Protein AF-X1PS81-F1 (afdb_monomer)

Solvent-accessible surface area (backbone atoms only — not comparable to full-atom values): 11214 Å² total; per-residue (Å²): 140,78,95,73,76,70,83,65,88,60,90,47,70,66,52,70,66,42,52,61,55,54,50,50,51,52,49,31,68,62,31,89,48,73,67,49,37,59,45,59,79,77,48,64,92,88,64,67,51,68,69,34,47,70,77,57,67,79,78,78,67,62,73,91,71,68,71,80,78,73,68,91,70,54,72,67,50,51,52,50,47,50,55,52,48,53,51,44,49,53,52,50,54,51,50,65,74,39,49,93,80,41,41,71,66,22,49,54,54,52,53,49,51,44,53,53,50,53,50,45,48,52,39,47,66,61,68,43,90,60,28,65,58,47,50,52,48,51,57,58,54,48,54,61,45,66,64,44,27,38,81,42,54,63,41,80,85,46,73,64,59,55,52,50,50,50,54,52,47,49,52,50,48,50,53,47,55,71,54,47,84,59,66,66,69,76,80,109

Radius of gyration: 22.25 Å; Cα contacts (8 Å, |Δi|>4): 113; chains: 1; bounding box: 54×37×55 Å

Mean predicted aligned error: 11.0 Å

Structure (mmCIF, N/CA/C/O backbone):
data_AF-X1PS81-F1
#
_entry.id   AF-X1PS81-F1
#
loop_
_atom_site.group_PDB
_atom_site.id
_atom_site.type_symbol
_atom_site.label_atom_id
_atom_site.label_alt_id
_atom_site.label_comp_id
_atom_site.label_asym_id
_atom_site.label_entity_id
_atom_site.label_seq_id
_atom_site.pdbx_PDB_ins_code
_atom_site.Cartn_x
_atom_site.Cartn_y
_atom_site.Cartn_z
_atom_site.occupancy
_atom_site.B_iso_or_equiv
_atom_site.auth_seq_id
_atom_site.auth_comp_id
_atom_site.auth_asym_id
_atom_site.auth_atom_id
_atom_site.pdbx_PDB_model_num
ATOM 1 N N . ILE A 1 1 ? -2.867 16.963 24.283 1.00 45.88 1 ILE A N 1
ATOM 2 C CA . ILE A 1 1 ? -3.940 16.122 23.696 1.00 45.88 1 ILE A CA 1
ATOM 3 C C . ILE A 1 1 ? -4.854 17.069 22.925 1.00 45.88 1 ILE A C 1
ATOM 5 O O . ILE A 1 1 ? -5.373 17.981 23.550 1.00 45.88 1 ILE A O 1
ATOM 9 N N . PHE A 1 2 ? -4.981 16.931 21.601 1.00 35.81 2 PHE A N 1
ATOM 10 C CA . PHE A 1 2 ? -5.838 17.786 20.760 1.00 35.81 2 PHE A CA 1
ATOM 11 C C . PHE A 1 2 ? -6.604 16.929 19.737 1.00 35.81 2 PHE A C 1
ATOM 13 O O . PHE A 1 2 ? -6.045 15.977 19.195 1.00 35.81 2 PHE A O 1
ATOM 20 N N . GLY A 1 3 ? -7.863 17.280 19.455 1.00 62.12 3 GLY A N 1
ATOM 21 C CA . GLY A 1 3 ? -8.648 16.724 18.343 1.00 62.12 3 GLY A CA 1
ATOM 22 C C . GLY A 1 3 ? -9.426 15.437 18.655 1.00 62.12 3 GLY A C 1
ATOM 23 O O . GLY A 1 3 ? -10.610 15.502 18.973 1.00 62.12 3 GLY A O 1
ATOM 24 N N . VAL A 1 4 ? -8.792 14.266 18.522 1.00 49.69 4 VAL A N 1
ATOM 25 C CA . VAL A 1 4 ? -9.453 12.941 18.554 1.00 49.69 4 VAL A CA 1
ATOM 26 C C . VAL A 1 4 ? -9.238 12.264 19.911 1.00 49.69 4 VAL A C 1
ATOM 28 O O . VAL A 1 4 ? -8.104 12.076 20.342 1.00 49.69 4 VAL A O 1
ATOM 31 N N . THR A 1 5 ? -10.326 11.904 20.600 1.00 51.41 5 THR A N 1
ATOM 32 C CA . THR A 1 5 ? -10.293 11.328 21.961 1.00 51.41 5 THR A CA 1
ATOM 33 C C . THR A 1 5 ? -10.193 9.804 21.991 1.00 51.41 5 THR A C 1
ATOM 35 O O . THR A 1 5 ? -9.924 9.229 23.043 1.00 51.41 5 THR A O 1
ATOM 38 N N . THR A 1 6 ? -10.374 9.130 20.853 1.00 52.62 6 THR A N 1
ATOM 39 C CA . THR A 1 6 ? -10.151 7.688 20.727 1.00 52.62 6 THR A CA 1
ATOM 40 C C . THR A 1 6 ? -8.708 7.400 20.305 1.00 52.62 6 THR A C 1
ATOM 42 O O . THR A 1 6 ? -8.273 7.872 19.252 1.00 52.62 6 THR A O 1
ATOM 45 N N . PRO A 1 7 ? -7.942 6.620 21.090 1.00 53.66 7 PRO A N 1
ATOM 46 C CA . PRO A 1 7 ? -6.597 6.226 20.706 1.00 53.66 7 PRO A CA 1
ATOM 47 C C . PRO A 1 7 ? -6.668 5.351 19.454 1.00 53.66 7 PRO A C 1
ATOM 49 O O . PRO A 1 7 ? -7.288 4.286 19.462 1.00 53.66 7 PRO A O 1
ATOM 52 N N . LEU A 1 8 ? -6.025 5.791 18.370 1.00 54.78 8 LEU A N 1
ATOM 53 C CA . LEU A 1 8 ? -5.795 4.921 17.225 1.00 54.78 8 LEU A CA 1
ATOM 54 C C . LEU A 1 8 ? -4.790 3.846 17.638 1.00 54.78 8 LEU A C 1
ATOM 56 O O . LEU A 1 8 ? -3.588 4.089 17.710 1.00 54.78 8 LEU A O 1
ATOM 60 N N . ALA A 1 9 ? -5.287 2.638 17.879 1.00 62.28 9 ALA A N 1
ATOM 61 C CA . ALA A 1 9 ? -4.469 1.449 18.111 1.00 62.28 9 ALA A CA 1
ATOM 62 C C . ALA A 1 9 ? -3.926 0.855 16.792 1.00 62.28 9 ALA A C 1
ATOM 64 O O . ALA A 1 9 ? -3.836 -0.363 16.642 1.00 62.28 9 ALA A O 1
ATOM 65 N N . SER A 1 10 ? -3.673 1.700 15.788 1.00 63.28 10 SER A N 1
ATOM 66 C CA . SER A 1 10 ? -3.196 1.279 14.472 1.00 63.28 10 SER A CA 1
ATOM 67 C C . SER A 1 10 ? -2.515 2.433 13.740 1.00 63.28 10 SER A C 1
ATOM 69 O O . SER A 1 10 ? -3.061 3.537 13.707 1.00 63.28 10 SER A O 1
ATOM 71 N N . TRP A 1 11 ? -1.404 2.149 13.061 1.00 61.38 11 TRP A N 1
ATOM 72 C CA . TRP A 1 11 ? -0.741 3.089 12.140 1.00 61.38 11 TRP A CA 1
ATOM 73 C C . TRP A 1 11 ? -1.340 3.072 10.725 1.00 61.38 11 TRP A C 1
ATOM 75 O O . TRP A 1 11 ? -0.855 3.769 9.838 1.00 61.38 11 TRP A O 1
ATOM 85 N N . ASN A 1 12 ? -2.391 2.283 10.488 1.00 67.25 12 ASN A N 1
ATOM 86 C CA . ASN A 1 12 ? -2.999 2.156 9.173 1.00 67.25 12 ASN A CA 1
ATOM 87 C C . ASN A 1 12 ? -3.853 3.402 8.836 1.00 67.25 12 ASN A C 1
ATOM 89 O O . ASN A 1 12 ? -4.902 3.602 9.456 1.00 67.25 12 ASN A O 1
ATOM 93 N N . PRO A 1 13 ? -3.470 4.214 7.829 1.00 64.88 13 PRO A N 1
ATOM 94 C CA . PRO A 1 13 ? -4.198 5.431 7.468 1.00 64.88 13 PRO A CA 1
ATOM 95 C C . PRO A 1 13 ? -5.585 5.137 6.885 1.00 64.88 13 PRO A C 1
ATOM 97 O O . PRO A 1 13 ? -6.503 5.939 7.042 1.00 64.88 13 PRO A O 1
ATOM 100 N N . LEU A 1 14 ? -5.785 3.978 6.250 1.00 71.31 14 LEU A N 1
ATOM 101 C CA . LEU A 1 14 ? -7.108 3.566 5.780 1.00 71.31 14 LEU A CA 1
ATOM 102 C C . LEU A 1 14 ? -8.004 3.223 6.966 1.00 71.31 14 LEU A C 1
ATOM 104 O O . LEU A 1 14 ? -9.143 3.673 7.022 1.00 71.31 14 LEU A O 1
ATOM 108 N N . TRP A 1 15 ? -7.482 2.479 7.945 1.00 71.06 15 TRP A N 1
ATOM 109 C CA . TRP A 1 15 ? -8.242 2.144 9.149 1.00 71.06 15 TRP A CA 1
ATOM 110 C C . TRP A 1 15 ? -8.563 3.380 9.992 1.00 71.06 15 TRP A C 1
ATOM 112 O O . TRP A 1 15 ? -9.685 3.510 10.466 1.00 71.06 15 TRP A O 1
ATOM 122 N N . ALA A 1 16 ? -7.630 4.330 10.095 1.00 72.12 16 ALA A N 1
ATOM 123 C CA . ALA A 1 16 ? -7.846 5.620 10.749 1.00 72.12 16 ALA A CA 1
ATOM 124 C C . ALA A 1 16 ? -9.095 6.351 10.231 1.00 72.12 16 ALA A C 1
ATOM 126 O O . ALA A 1 16 ? -9.851 6.927 11.012 1.00 72.12 16 ALA A O 1
ATOM 127 N N . ASN A 1 17 ? -9.326 6.290 8.917 1.00 78.25 17 ASN A N 1
ATOM 128 C CA . ASN A 1 17 ? -10.485 6.898 8.272 1.00 78.25 17 ASN A CA 1
ATOM 129 C C . ASN A 1 17 ? -11.723 5.983 8.309 1.00 78.25 17 ASN A C 1
ATOM 131 O O . ASN A 1 17 ? -12.836 6.459 8.515 1.00 78.25 17 ASN A O 1
ATOM 135 N N . LEU A 1 18 ? -11.547 4.667 8.147 1.00 82.31 18 LEU A N 1
ATOM 136 C CA . LEU A 1 18 ? -12.637 3.688 8.065 1.00 82.31 18 LEU A CA 1
ATOM 137 C C . LEU A 1 18 ? -13.228 3.283 9.419 1.00 82.31 18 LEU A C 1
ATOM 139 O O . LEU A 1 18 ? -14.378 2.852 9.456 1.00 82.31 18 LEU A O 1
ATOM 143 N N . GLN A 1 19 ? -12.491 3.421 10.523 1.00 78.44 19 GLN A N 1
ATOM 144 C CA . GLN A 1 19 ? -12.922 2.957 11.849 1.00 78.44 19 GLN A CA 1
ATOM 145 C C . GLN A 1 19 ? -14.284 3.535 12.260 1.00 78.44 19 GLN A C 1
ATOM 147 O O . GLN A 1 19 ? -15.124 2.818 12.804 1.00 78.44 19 GLN A O 1
ATOM 152 N N . PHE A 1 20 ? -14.537 4.806 11.935 1.00 77.50 20 PHE A N 1
ATOM 153 C CA . PHE A 1 20 ? -15.790 5.487 12.254 1.00 77.50 20 PHE A CA 1
ATOM 154 C C . PHE A 1 20 ? -16.954 4.925 11.433 1.00 77.50 20 PHE A C 1
ATOM 156 O O . PHE A 1 20 ? -18.028 4.675 11.974 1.00 77.50 20 PHE A O 1
ATOM 163 N N . TYR A 1 21 ? -16.727 4.644 10.148 1.00 82.44 21 TYR A N 1
ATOM 164 C CA . TYR A 1 21 ? -17.724 4.022 9.276 1.00 82.44 21 TYR A CA 1
ATOM 165 C C . TYR A 1 21 ? -18.002 2.570 9.666 1.00 82.44 21 TYR A C 1
ATOM 167 O O . TYR A 1 21 ? -19.154 2.145 9.663 1.00 82.44 21 TYR A O 1
ATOM 175 N N . ALA A 1 22 ? -16.972 1.810 10.048 1.00 82.88 22 ALA A N 1
ATOM 176 C CA . ALA A 1 22 ? -17.126 0.440 10.528 1.00 82.88 22 ALA A CA 1
ATOM 177 C C . ALA A 1 22 ? -17.961 0.388 11.817 1.00 82.88 22 ALA A C 1
ATOM 179 O O . ALA A 1 22 ? -18.827 -0.476 11.970 1.00 82.88 22 ALA A O 1
ATOM 180 N N . GLN A 1 23 ? -17.740 1.344 12.721 1.00 81.81 23 GLN A N 1
ATOM 181 C CA . GLN A 1 23 ? -18.540 1.512 13.928 1.00 81.81 23 GLN A CA 1
ATOM 182 C C . GLN A 1 23 ? -19.990 1.894 13.605 1.00 81.81 23 GLN A C 1
ATOM 184 O O . GLN A 1 23 ? -20.911 1.264 14.122 1.00 81.81 23 GLN A O 1
ATOM 189 N N . LEU A 1 24 ? -20.197 2.855 12.698 1.00 85.25 24 LEU A N 1
ATOM 190 C CA . LEU A 1 24 ? -21.527 3.271 12.249 1.00 85.25 24 LEU A CA 1
ATOM 191 C C . LEU A 1 24 ? -22.294 2.109 11.606 1.00 85.25 24 LEU A C 1
ATOM 193 O O . LEU A 1 24 ? -23.464 1.889 11.901 1.00 85.25 24 LEU A O 1
ATOM 197 N N . TRP A 1 25 ? -21.614 1.309 10.783 1.00 85.44 25 TRP A N 1
ATOM 198 C CA . TRP A 1 25 ? -22.167 0.103 10.175 1.00 85.44 25 TRP A CA 1
ATOM 199 C C . TRP A 1 25 ? -22.550 -0.952 11.220 1.00 85.44 25 TRP A C 1
ATOM 201 O O . TRP A 1 25 ? -23.623 -1.554 11.138 1.00 85.44 25 TRP A O 1
ATOM 211 N N . ALA A 1 26 ? -21.698 -1.177 12.225 1.00 84.44 26 ALA A N 1
ATOM 212 C CA . ALA A 1 26 ? -21.995 -2.104 13.314 1.00 84.44 26 ALA A CA 1
ATOM 213 C C . ALA A 1 26 ? -23.220 -1.653 14.124 1.00 84.44 26 ALA A C 1
ATOM 215 O O . ALA A 1 26 ? -24.084 -2.478 14.430 1.00 84.44 26 ALA A O 1
ATOM 216 N N . ASP A 1 27 ? -23.328 -0.358 14.417 1.00 84.62 27 ASP A N 1
ATOM 217 C CA . ASP A 1 27 ? -24.477 0.221 15.113 1.00 84.62 27 ASP A CA 1
ATOM 218 C C . ASP A 1 27 ? -25.751 0.155 14.254 1.00 84.62 27 ASP A C 1
ATOM 220 O O . ASP A 1 27 ? -26.802 -0.258 14.745 1.00 84.62 27 ASP A O 1
ATOM 224 N N . ALA A 1 28 ? -25.656 0.431 12.949 1.00 85.62 28 ALA A N 1
ATOM 225 C CA . ALA A 1 28 ? -26.761 0.277 12.003 1.00 85.62 28 ALA A CA 1
ATOM 226 C C . ALA A 1 28 ? -27.262 -1.175 11.935 1.00 85.62 28 ALA A C 1
ATOM 228 O O . ALA A 1 28 ? -28.463 -1.432 11.874 1.00 85.62 28 ALA A O 1
ATOM 229 N N . ARG A 1 29 ? -26.356 -2.161 11.965 1.00 85.56 29 ARG A N 1
ATOM 230 C CA . ARG A 1 29 ? -26.733 -3.582 11.941 1.00 85.56 29 ARG A CA 1
ATOM 231 C C . ARG A 1 29 ? -27.431 -4.013 13.233 1.00 85.56 29 ARG A C 1
ATOM 233 O O . ARG A 1 29 ? -28.350 -4.828 13.163 1.00 85.56 29 ARG A O 1
ATOM 240 N N . ARG A 1 30 ? -26.983 -3.489 14.380 1.00 84.25 30 ARG A N 1
ATOM 241 C CA . ARG A 1 30 ? -27.475 -3.832 15.726 1.00 84.25 30 ARG A CA 1
ATOM 242 C C . ARG A 1 30 ? -28.783 -3.140 16.101 1.00 84.25 30 ARG A C 1
ATOM 244 O O . ARG A 1 30 ? -29.444 -3.621 17.013 1.00 84.25 30 ARG A O 1
ATOM 251 N N . ALA A 1 31 ? -29.147 -2.056 15.420 1.00 86.62 31 ALA A N 1
ATOM 252 C CA . ALA A 1 31 ? -30.410 -1.372 15.662 1.00 86.62 31 ALA A CA 1
ATOM 253 C C . ALA A 1 31 ? -31.604 -2.276 15.317 1.00 86.62 31 ALA A C 1
ATOM 255 O O . ALA A 1 31 ? -31.669 -2.859 14.231 1.00 86.62 31 ALA A O 1
ATOM 256 N N . GLU A 1 32 ? -32.574 -2.376 16.218 1.00 85.00 32 GLU A N 1
ATOM 257 C CA . GLU A 1 32 ? -33.789 -3.171 16.021 1.00 85.00 32 GLU A CA 1
ATOM 258 C C . GLU A 1 32 ? -34.723 -2.518 14.997 1.00 85.00 32 GLU A C 1
ATOM 260 O O . GLU A 1 32 ? -35.371 -3.191 14.193 1.00 85.00 32 GLU A O 1
ATOM 265 N N . ARG A 1 33 ? -34.771 -1.182 14.978 1.00 87.56 33 ARG A N 1
ATOM 266 C CA . ARG A 1 33 ? -35.672 -0.416 14.112 1.00 87.56 33 ARG A CA 1
ATOM 267 C C . ARG A 1 33 ? -35.015 -0.105 12.778 1.00 87.56 33 ARG A C 1
ATOM 269 O O . ARG A 1 33 ? -33.995 0.573 12.716 1.00 87.56 33 ARG A O 1
ATOM 276 N N . TRP A 1 34 ? -35.673 -0.487 11.685 1.00 85.12 34 TRP A N 1
ATOM 277 C CA . TRP A 1 34 ? -35.200 -0.204 10.322 1.00 85.12 34 TRP A CA 1
ATOM 278 C C . TRP A 1 34 ? -35.039 1.300 10.037 1.00 85.12 34 TRP A C 1
ATOM 280 O O . TRP A 1 34 ? -34.116 1.709 9.338 1.00 85.12 34 TRP A O 1
ATOM 290 N N . ARG A 1 35 ? -35.886 2.136 10.658 1.00 86.06 35 ARG A N 1
ATOM 291 C CA . ARG A 1 35 ? -35.763 3.602 10.608 1.00 86.06 35 ARG A CA 1
ATOM 292 C C . ARG A 1 35 ? -34.439 4.084 11.199 1.00 86.06 35 ARG A C 1
ATOM 294 O O . ARG A 1 35 ? -33.810 4.957 10.615 1.00 86.06 35 ARG A O 1
ATOM 301 N N . ASP A 1 36 ? -33.992 3.487 12.301 1.00 84.50 36 ASP A N 1
ATOM 302 C CA . ASP A 1 36 ? -32.746 3.872 12.966 1.00 84.50 36 ASP A CA 1
ATOM 303 C C . ASP A 1 36 ? -31.511 3.392 12.187 1.00 84.50 36 ASP A C 1
ATOM 305 O O . ASP A 1 36 ? -30.486 4.071 12.19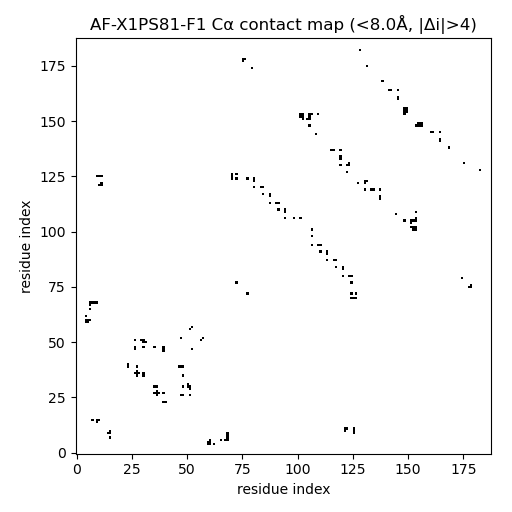7 1.00 84.50 36 ASP A O 1
ATOM 309 N N . LYS A 1 37 ? -31.639 2.312 11.397 1.00 86.25 37 LYS A N 1
ATOM 310 C CA . LYS A 1 37 ? -30.591 1.843 10.467 1.00 86.25 37 LYS A CA 1
ATOM 311 C C . LYS A 1 37 ? -30.270 2.836 9.357 1.00 86.25 37 LYS A C 1
ATOM 313 O O . LYS A 1 37 ? -29.119 2.928 8.945 1.00 86.25 37 LYS A O 1
ATOM 318 N N . LEU A 1 38 ? -31.280 3.545 8.851 1.00 86.56 38 LEU A N 1
ATOM 319 C CA . LEU A 1 38 ? -31.107 4.571 7.819 1.00 86.56 38 LEU A CA 1
ATOM 320 C C . LEU A 1 38 ? -30.785 5.932 8.434 1.00 86.56 38 LEU A C 1
ATOM 322 O O . LEU A 1 38 ? -29.922 6.653 7.946 1.00 86.56 38 LEU A O 1
ATOM 326 N N . ARG A 1 39 ? -31.445 6.268 9.543 1.00 86.75 39 ARG A N 1
ATOM 327 C CA . ARG A 1 39 ? -31.301 7.556 10.223 1.00 86.75 39 ARG A CA 1
ATOM 328 C C . ARG A 1 39 ? -29.886 7.789 10.759 1.00 86.75 39 ARG A C 1
ATOM 330 O O . ARG A 1 39 ? -29.4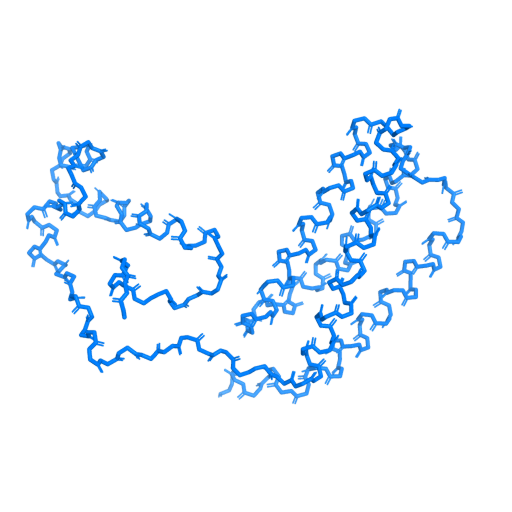38 8.932 10.764 1.00 86.75 39 ARG A O 1
ATOM 337 N N . ILE A 1 40 ? -29.170 6.733 11.148 1.00 86.88 40 ILE A N 1
ATOM 338 C CA . ILE A 1 40 ? -27.793 6.827 11.657 1.00 86.88 40 ILE A CA 1
ATOM 339 C C . ILE A 1 40 ? -26.812 7.490 10.675 1.00 86.88 40 ILE A C 1
ATOM 341 O O . ILE A 1 40 ? -25.861 8.124 11.115 1.00 86.88 40 ILE A O 1
ATOM 345 N N . TRP A 1 41 ? -27.068 7.415 9.364 1.00 86.00 41 TRP A N 1
ATOM 346 C CA . TRP A 1 41 ? -26.205 7.992 8.324 1.00 86.00 41 TRP A CA 1
ATOM 347 C C . TRP A 1 41 ? -26.385 9.501 8.131 1.00 86.00 41 TRP A C 1
ATOM 349 O O . TRP A 1 41 ? -25.525 10.145 7.540 1.00 86.00 41 TRP A O 1
ATOM 359 N N . PHE A 1 42 ? -27.488 10.066 8.628 1.00 87.44 42 PHE A N 1
ATOM 360 C CA . PHE A 1 42 ? -27.841 11.484 8.460 1.00 87.44 42 PHE A CA 1
ATOM 361 C C . PHE A 1 42 ? -27.836 12.264 9.778 1.00 87.44 42 PHE A C 1
ATOM 363 O O . PHE A 1 42 ? -28.089 13.467 9.799 1.00 87.44 42 PHE A O 1
ATOM 370 N N . MET A 1 43 ? -27.605 11.577 10.893 1.00 85.31 43 MET A N 1
ATOM 371 C CA . MET A 1 43 ? -27.582 12.178 12.220 1.00 85.31 43 MET A CA 1
ATOM 372 C C . MET A 1 43 ? -26.203 12.779 12.533 1.00 85.31 43 MET A C 1
ATOM 374 O O . MET A 1 43 ? -25.200 12.359 11.953 1.00 85.31 43 MET A O 1
ATOM 378 N N . PRO A 1 44 ? -26.130 13.757 13.456 1.00 81.06 44 PRO A N 1
ATOM 379 C CA . PRO A 1 44 ? -24.864 14.359 13.856 1.00 81.06 44 PRO A CA 1
ATOM 380 C C . PRO A 1 44 ? -23.905 13.324 14.458 1.00 81.06 44 PRO A C 1
ATOM 382 O O . PRO A 1 44 ? -24.314 12.300 15.016 1.00 81.06 44 PRO A O 1
ATOM 385 N N . THR A 1 45 ? -22.609 13.618 14.370 1.00 71.31 45 THR A N 1
ATOM 386 C CA . THR A 1 45 ? -21.541 12.757 14.883 1.00 71.31 45 THR A CA 1
ATOM 387 C C . THR A 1 45 ? -21.748 12.446 16.370 1.00 71.31 45 THR A C 1
ATOM 389 O O . THR A 1 45 ? -21.966 13.331 17.194 1.00 71.31 45 THR A O 1
ATOM 392 N N . GLY A 1 46 ? -21.710 11.158 16.720 1.00 72.69 46 GLY A N 1
ATOM 393 C CA . GLY A 1 46 ? -21.960 10.676 18.084 1.00 72.69 46 GLY A CA 1
ATOM 394 C C . GLY A 1 46 ? -23.410 10.279 18.382 1.00 72.69 46 GLY A C 1
ATOM 395 O O . GLY A 1 46 ? -23.658 9.690 19.435 1.00 72.69 46 GLY A O 1
ATOM 396 N N . TRP A 1 47 ? -24.359 10.526 17.471 1.00 80.00 47 TRP A N 1
ATOM 397 C CA . TRP A 1 47 ? -25.702 9.957 17.585 1.00 80.00 47 TRP A CA 1
ATOM 398 C C . TRP A 1 47 ? -25.659 8.434 17.420 1.00 80.00 47 TRP A C 1
ATOM 400 O O . TRP A 1 47 ? -25.048 7.915 16.486 1.00 80.00 47 TRP A O 1
ATOM 410 N N . ARG A 1 48 ? -26.331 7.712 18.318 1.00 81.44 48 ARG A N 1
ATOM 411 C CA . ARG A 1 48 ? -26.493 6.255 18.251 1.00 81.44 48 ARG A CA 1
ATOM 412 C C . ARG A 1 48 ? -27.948 5.884 18.548 1.00 81.44 48 ARG A C 1
ATOM 414 O O . ARG A 1 48 ? -28.574 6.560 19.368 1.00 81.44 48 ARG A O 1
ATOM 421 N N . PRO A 1 49 ? -28.482 4.817 17.930 1.00 84.31 49 PRO A N 1
ATOM 422 C CA . PRO A 1 49 ? -29.796 4.277 18.270 1.00 84.31 49 PRO A CA 1
ATOM 423 C C . PRO A 1 49 ? -29.887 3.960 19.770 1.00 84.31 49 PRO A C 1
ATOM 425 O O . PRO A 1 49 ? -28.937 3.433 20.351 1.00 84.31 49 PRO A O 1
ATOM 428 N N . ALA A 1 50 ? -31.000 4.315 20.417 1.00 81.38 50 ALA A N 1
ATOM 429 C CA . ALA A 1 50 ? -31.135 4.233 21.876 1.00 81.38 50 ALA A CA 1
ATOM 430 C C . ALA A 1 50 ? -31.033 2.790 22.405 1.00 81.38 50 ALA A C 1
ATOM 432 O O . ALA A 1 50 ? -30.436 2.543 23.449 1.00 81.38 50 ALA A O 1
ATOM 433 N N . ASP A 1 51 ? -31.564 1.836 21.647 1.00 83.06 51 ASP A N 1
ATOM 434 C CA . ASP A 1 51 ? -31.458 0.395 21.872 1.00 83.06 51 ASP A CA 1
ATOM 435 C C . ASP A 1 51 ? -30.004 -0.096 21.805 1.00 83.06 51 ASP A C 1
ATOM 437 O O . ASP A 1 51 ? -29.552 -0.839 22.678 1.00 83.06 51 ASP A O 1
ATOM 441 N N . VAL A 1 52 ? -29.239 0.372 20.815 1.00 81.06 52 VAL A N 1
ATOM 442 C CA . VAL A 1 52 ? -27.818 0.028 20.659 1.00 81.06 52 VAL A CA 1
ATOM 443 C C . VAL A 1 52 ? -26.967 0.702 21.730 1.00 81.06 52 VAL A C 1
ATOM 445 O O . VAL A 1 52 ? -26.060 0.075 22.269 1.00 81.06 52 VAL A O 1
ATOM 448 N N . ALA A 1 53 ? -27.261 1.953 22.078 1.00 80.19 53 ALA A N 1
ATOM 449 C CA . ALA A 1 53 ? -26.572 2.666 23.147 1.00 80.19 53 ALA A CA 1
ATOM 450 C C . ALA A 1 53 ? -26.795 2.001 24.516 1.00 80.19 53 ALA A C 1
ATOM 452 O O . ALA A 1 53 ? -25.853 1.917 25.301 1.00 80.19 53 ALA A O 1
ATOM 453 N N . ALA A 1 54 ? -28.004 1.486 24.773 1.00 77.81 54 ALA A N 1
ATOM 454 C CA . ALA A 1 54 ? -28.344 0.782 26.007 1.00 77.81 54 ALA A CA 1
ATOM 455 C C . ALA A 1 54 ? -27.723 -0.623 26.086 1.00 77.81 54 ALA A C 1
ATOM 457 O O . ALA A 1 54 ? -27.220 -1.011 27.137 1.00 77.81 54 ALA A O 1
ATOM 458 N N . ARG A 1 55 ? -27.736 -1.390 24.985 1.00 78.12 55 ARG A N 1
ATOM 459 C CA . ARG A 1 55 ? -27.212 -2.771 24.959 1.00 78.12 55 ARG A CA 1
ATOM 460 C C . ARG A 1 55 ? -25.705 -2.862 24.715 1.00 78.12 55 ARG A C 1
ATOM 462 O O . ARG A 1 55 ? -25.078 -3.827 25.136 1.00 78.12 55 ARG A O 1
ATOM 469 N N . TYR A 1 56 ? -25.125 -1.874 24.036 1.00 75.69 56 TYR A N 1
ATOM 470 C CA . TYR A 1 56 ? -23.705 -1.806 23.682 1.00 75.69 56 TYR A CA 1
ATOM 471 C C . TYR A 1 56 ? -23.133 -0.416 24.008 1.00 75.69 56 TYR A C 1
ATOM 473 O O . TYR A 1 56 ? -22.829 0.366 23.088 1.00 75.69 56 TYR A O 1
ATOM 481 N N . PRO A 1 57 ? -22.985 -0.076 25.303 1.00 73.62 57 PRO A N 1
ATOM 482 C CA . PRO A 1 57 ? -22.402 1.194 25.711 1.00 73.62 57 PRO A CA 1
ATOM 483 C C . PRO A 1 57 ? -20.947 1.285 25.235 1.00 73.62 57 PRO A C 1
ATOM 485 O O . PRO A 1 57 ? -20.152 0.362 25.405 1.00 73.62 57 PRO A O 1
ATOM 488 N N . LEU A 1 58 ? -20.597 2.409 24.608 1.00 66.88 58 LEU A N 1
ATOM 489 C CA . LEU A 1 58 ? -19.210 2.718 24.271 1.00 66.88 58 LEU A CA 1
ATOM 490 C C . LEU A 1 58 ? -18.594 3.440 25.462 1.00 66.88 58 LEU A C 1
ATOM 492 O O . LEU A 1 58 ? -18.921 4.600 25.718 1.00 66.88 58 LEU A O 1
ATOM 496 N N . ASN A 1 59 ? -17.696 2.769 26.174 1.00 61.28 59 ASN A N 1
ATOM 497 C CA . ASN A 1 59 ? -16.876 3.436 27.175 1.00 61.28 59 ASN A CA 1
ATOM 498 C C . ASN A 1 59 ? -15.933 4.403 26.462 1.00 61.28 59 ASN A C 1
ATOM 500 O O . ASN A 1 59 ? -15.120 3.993 25.632 1.00 61.28 59 ASN A O 1
ATOM 504 N N . LYS A 1 60 ? -16.052 5.697 26.773 1.00 59.47 60 LYS A N 1
ATOM 505 C CA . LYS A 1 60 ? -15.052 6.681 26.361 1.00 59.47 60 LYS A CA 1
ATOM 506 C C . LYS A 1 60 ? -13.754 6.319 27.089 1.00 59.47 60 LYS A C 1
ATOM 508 O O . LYS A 1 60 ? -13.779 6.268 28.318 1.00 59.47 60 LYS A O 1
ATOM 513 N N . PRO A 1 61 ? -12.665 6.009 26.372 1.00 58.12 61 PRO A N 1
ATOM 514 C CA . PRO A 1 61 ? -11.408 5.673 27.018 1.00 58.12 61 PRO A CA 1
ATOM 515 C C . PRO A 1 61 ? -10.933 6.863 27.852 1.00 58.12 61 PRO A C 1
ATOM 517 O O . PRO A 1 61 ? -11.008 8.012 27.409 1.00 58.12 61 PRO A O 1
ATOM 520 N N . ASP A 1 62 ? -10.488 6.580 29.073 1.00 58.91 62 ASP A N 1
ATOM 521 C CA . ASP A 1 62 ? -9.946 7.588 29.972 1.00 58.91 62 ASP A CA 1
ATOM 522 C C . ASP A 1 62 ? -8.663 8.171 29.364 1.00 58.91 62 ASP A C 1
ATOM 524 O O . ASP A 1 62 ? -7.674 7.468 29.136 1.00 58.91 62 ASP A O 1
ATOM 528 N N . LEU A 1 63 ? -8.692 9.472 29.072 1.00 56.91 63 LEU A N 1
ATOM 529 C CA . LEU A 1 63 ? -7.581 10.195 28.455 1.00 56.91 63 LEU A CA 1
ATOM 530 C C . LEU A 1 63 ? -6.350 10.253 29.374 1.00 56.91 63 LEU A C 1
ATOM 532 O O . LEU A 1 63 ? -5.245 10.473 28.877 1.00 56.91 63 LEU A O 1
ATOM 536 N N . SER A 1 64 ? -6.516 10.025 30.684 1.00 56.00 64 SER A N 1
ATOM 537 C CA . SER A 1 64 ? -5.409 9.936 31.646 1.00 56.00 64 SER A CA 1
ATOM 538 C C . SER A 1 64 ? -4.564 8.663 31.480 1.00 56.00 64 SER A C 1
ATOM 540 O O . SER A 1 64 ? -3.398 8.642 31.867 1.00 56.00 64 SER A O 1
ATOM 542 N N . GLN A 1 65 ? -5.112 7.626 30.835 1.00 57.72 65 GLN A N 1
ATOM 543 C CA . GLN A 1 65 ? -4.438 6.353 30.552 1.00 57.72 65 GLN A CA 1
ATOM 544 C C . GLN A 1 65 ? -3.960 6.240 29.097 1.00 57.72 65 GLN A C 1
ATOM 546 O O . GLN A 1 65 ? -3.655 5.145 28.617 1.00 57.72 65 GLN A O 1
ATOM 551 N N . PHE A 1 66 ? -3.888 7.360 28.370 1.00 54.59 66 PHE A N 1
ATOM 552 C CA . PHE A 1 66 ? -3.452 7.374 26.979 1.00 54.59 66 PHE A CA 1
ATOM 553 C C . PHE A 1 66 ? -2.002 6.883 26.851 1.00 54.59 66 PHE A C 1
ATOM 555 O O . PHE A 1 66 ? -1.045 7.615 27.104 1.00 54.59 66 PHE A O 1
ATOM 562 N N . ARG A 1 67 ? -1.828 5.632 26.416 1.00 56.53 6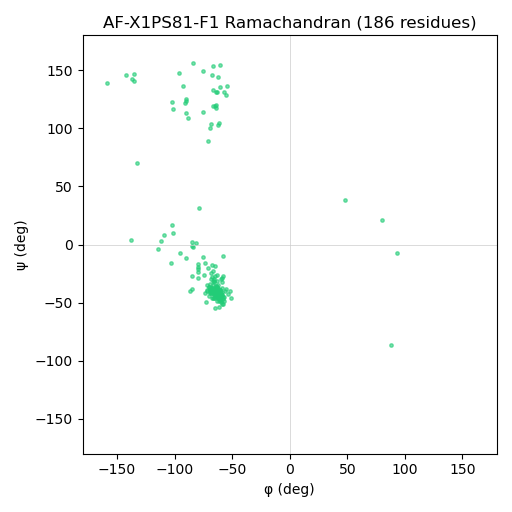7 ARG A N 1
ATOM 563 C CA . ARG A 1 67 ? -0.541 5.118 25.945 1.00 56.53 67 ARG A CA 1
ATOM 564 C C . ARG A 1 67 ? -0.434 5.359 24.448 1.00 56.53 67 ARG A C 1
ATOM 566 O O . ARG A 1 67 ? -1.278 4.905 23.678 1.00 56.53 67 ARG A O 1
ATOM 573 N N . LYS A 1 68 ? 0.626 6.054 24.035 1.00 55.38 68 LYS A N 1
ATOM 574 C CA . LYS A 1 68 ? 0.990 6.188 22.623 1.00 55.38 68 LYS A CA 1
ATOM 575 C C . LYS A 1 68 ? 1.181 4.787 22.038 1.00 55.38 68 LYS A C 1
ATOM 577 O O . LYS A 1 68 ? 1.857 3.954 22.640 1.00 55.38 68 LYS A O 1
ATOM 582 N N . PHE A 1 69 ? 0.560 4.527 20.891 1.00 61.12 69 PHE A N 1
ATOM 583 C CA . PHE A 1 69 ? 0.704 3.257 20.188 1.00 61.12 69 PHE A CA 1
ATOM 584 C C . PHE A 1 69 ? 2.118 3.166 19.597 1.00 61.12 69 PHE A C 1
ATOM 586 O O . PHE A 1 69 ? 2.384 3.619 18.484 1.00 61.12 69 PHE A O 1
ATOM 593 N N . GLU A 1 70 ? 3.049 2.634 20.385 1.00 57.38 70 GLU A N 1
ATOM 594 C CA . GLU A 1 70 ? 4.423 2.370 19.970 1.00 57.38 70 GLU A CA 1
ATOM 595 C C . GLU A 1 70 ? 4.569 0.881 19.670 1.00 57.38 70 GLU A C 1
ATOM 597 O O . GLU A 1 70 ? 4.385 0.031 20.540 1.00 57.38 70 GLU A O 1
ATOM 602 N N . VAL A 1 71 ? 4.872 0.566 18.411 1.00 62.91 71 VAL A N 1
ATOM 603 C CA . VAL A 1 71 ? 5.219 -0.792 17.999 1.00 62.91 71 VAL A CA 1
ATOM 604 C C . VAL A 1 71 ? 6.737 -0.917 18.139 1.00 62.91 71 VAL A C 1
ATOM 606 O O . VAL A 1 71 ? 7.455 -0.223 17.415 1.00 62.91 71 VAL A O 1
ATOM 609 N N . PRO A 1 72 ? 7.257 -1.749 19.059 1.00 66.62 72 PRO A N 1
ATOM 610 C CA . PRO A 1 72 ? 8.693 -1.960 19.175 1.00 6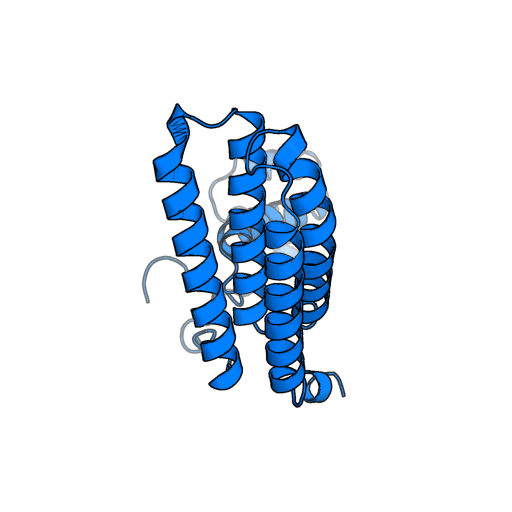6.62 72 PRO A CA 1
ATOM 611 C C . PRO A 1 72 ? 9.178 -2.738 17.947 1.00 66.62 72 PRO A C 1
ATOM 613 O O . PRO A 1 72 ? 9.000 -3.952 17.851 1.00 66.62 72 PRO A O 1
ATOM 616 N N . LEU A 1 73 ? 9.760 -2.022 16.985 1.00 69.50 73 LEU A N 1
ATOM 617 C CA . LEU A 1 73 ? 10.423 -2.607 15.822 1.00 69.50 73 LEU A CA 1
ATOM 618 C C . LEU A 1 73 ? 11.909 -2.793 16.119 1.00 69.50 73 LEU A C 1
ATOM 620 O O . LEU A 1 73 ? 12.561 -1.889 16.639 1.00 69.50 73 LEU A O 1
ATOM 624 N N . ASP A 1 74 ? 12.453 -3.949 15.747 1.00 77.81 74 ASP A N 1
ATOM 625 C CA . ASP A 1 74 ? 13.893 -4.192 15.815 1.00 77.81 74 ASP A CA 1
ATOM 626 C C . ASP A 1 74 ? 14.630 -3.303 14.796 1.00 77.81 74 ASP A C 1
ATOM 628 O O . ASP A 1 74 ? 14.139 -3.067 13.687 1.00 77.81 74 ASP A O 1
ATOM 632 N N . GLY A 1 75 ? 15.836 -2.842 15.130 1.00 78.44 75 GLY A N 1
ATOM 633 C CA . GLY A 1 75 ? 16.617 -1.940 14.275 1.00 78.44 75 GLY A CA 1
ATOM 634 C C . GLY A 1 75 ? 16.922 -2.539 12.897 1.00 78.44 75 GLY A C 1
ATOM 635 O O . GLY A 1 75 ? 16.988 -1.825 11.899 1.00 78.44 75 GLY A O 1
ATOM 636 N N . ARG A 1 76 ? 17.033 -3.872 12.803 1.00 79.31 76 ARG A N 1
ATOM 637 C CA . ARG A 1 76 ? 17.202 -4.590 11.525 1.00 79.31 76 ARG A CA 1
ATOM 638 C C . ARG A 1 76 ? 15.966 -4.493 10.631 1.00 79.31 76 ARG A C 1
ATOM 640 O O . ARG A 1 76 ? 16.098 -4.281 9.429 1.00 79.31 76 ARG A O 1
ATOM 647 N N . GLN A 1 77 ? 14.777 -4.614 11.221 1.00 78.56 77 GLN A N 1
ATOM 648 C CA . GLN A 1 77 ? 13.506 -4.480 10.510 1.00 78.56 77 GLN A CA 1
ATOM 649 C C . GLN A 1 77 ? 13.281 -3.030 10.074 1.00 78.56 77 GLN A C 1
ATOM 651 O O . GLN A 1 77 ? 12.841 -2.796 8.952 1.00 78.56 77 GLN A O 1
ATOM 656 N N . GLN A 1 78 ? 13.661 -2.058 10.910 1.00 82.31 78 GLN A N 1
ATOM 657 C CA . GLN A 1 78 ? 13.648 -0.639 10.541 1.00 82.31 78 GLN A CA 1
ATOM 658 C C . GLN A 1 78 ? 14.554 -0.358 9.336 1.00 82.31 78 GLN A C 1
ATOM 660 O O . GLN A 1 78 ? 14.105 0.257 8.373 1.00 82.31 78 GLN A O 1
ATOM 665 N N . TRP A 1 79 ? 15.794 -0.860 9.347 1.00 84.19 79 TRP A N 1
ATOM 666 C CA . TRP A 1 79 ? 16.726 -0.716 8.223 1.00 84.19 79 TRP A CA 1
ATOM 667 C C . TRP A 1 79 ? 16.215 -1.363 6.939 1.00 84.19 79 TRP A C 1
ATOM 669 O O . TRP A 1 79 ? 16.290 -0.759 5.870 1.00 84.19 79 TRP A O 1
ATOM 679 N N . TYR A 1 80 ? 15.670 -2.574 7.043 1.00 86.62 80 TYR A N 1
ATOM 680 C CA . TYR A 1 80 ? 15.074 -3.264 5.908 1.00 86.62 80 TYR A CA 1
ATOM 681 C C . TYR A 1 80 ? 13.918 -2.456 5.303 1.00 86.62 80 TYR A C 1
ATOM 683 O O . TYR A 1 80 ? 13.914 -2.202 4.098 1.00 86.62 80 TYR A O 1
ATOM 691 N N . VAL A 1 81 ? 12.974 -1.991 6.130 1.00 86.38 81 VAL A N 1
ATOM 692 C CA . VAL A 1 81 ? 11.850 -1.172 5.658 1.00 86.38 81 VAL A CA 1
ATOM 693 C C . VAL A 1 81 ? 12.341 0.145 5.058 1.00 86.38 81 VAL A C 1
ATOM 695 O O . VAL A 1 81 ? 11.850 0.533 4.002 1.00 86.38 81 VAL A O 1
ATOM 698 N N . ALA A 1 82 ? 13.325 0.806 5.671 1.00 87.62 82 ALA A N 1
ATOM 699 C CA . ALA A 1 82 ? 13.891 2.052 5.160 1.00 87.62 82 ALA A CA 1
ATOM 700 C C . ALA A 1 82 ? 14.517 1.872 3.767 1.00 87.62 82 ALA A C 1
ATOM 702 O O . ALA A 1 82 ? 14.237 2.650 2.858 1.00 87.62 82 ALA A O 1
ATOM 703 N N . LEU A 1 83 ? 15.301 0.810 3.560 1.00 89.19 83 LEU A N 1
ATOM 704 C CA . LEU A 1 83 ? 15.911 0.510 2.261 1.00 89.19 83 LEU A CA 1
ATOM 705 C C . LEU A 1 83 ? 14.852 0.217 1.188 1.00 89.19 83 LEU A C 1
ATOM 707 O O . LEU A 1 83 ? 14.928 0.720 0.063 1.00 89.19 83 LEU A O 1
ATOM 711 N N . GLN A 1 84 ? 13.834 -0.567 1.542 1.00 88.62 84 GLN A N 1
ATOM 712 C CA . GLN A 1 84 ? 12.708 -0.862 0.658 1.00 88.62 84 GLN A CA 1
ATOM 713 C C . GLN A 1 84 ? 11.919 0.407 0.313 1.00 88.62 84 GLN A C 1
ATOM 715 O O . GLN A 1 84 ? 11.566 0.622 -0.844 1.00 88.62 84 GLN A O 1
ATOM 720 N N . PHE A 1 85 ? 11.696 1.280 1.292 1.00 90.06 85 PHE A N 1
ATOM 721 C CA . PHE A 1 85 ? 11.022 2.557 1.103 1.00 90.06 85 PHE A CA 1
ATOM 722 C C . PHE A 1 85 ? 11.793 3.475 0.146 1.00 90.06 85 PHE A C 1
ATOM 724 O O . PHE A 1 85 ? 11.205 3.988 -0.803 1.00 90.06 85 PHE A O 1
ATOM 731 N N . CYS A 1 86 ? 13.115 3.598 0.307 1.00 92.44 86 CYS A N 1
ATOM 732 C CA . CYS A 1 86 ? 13.968 4.331 -0.635 1.00 92.44 86 CYS A CA 1
ATOM 733 C C . CYS A 1 86 ? 13.883 3.761 -2.060 1.00 92.44 86 CYS A C 1
ATOM 735 O O . CYS A 1 86 ? 13.855 4.521 -3.026 1.00 92.44 86 CYS A O 1
ATOM 737 N N . THR A 1 87 ? 13.787 2.434 -2.197 1.00 90.31 87 THR A N 1
ATOM 738 C CA . THR A 1 87 ? 13.612 1.778 -3.503 1.00 90.31 87 THR A CA 1
ATOM 739 C C . THR A 1 87 ? 12.287 2.183 -4.157 1.00 90.31 87 THR A C 1
ATOM 741 O O . THR A 1 87 ? 12.264 2.512 -5.341 1.00 90.31 87 THR A O 1
ATOM 744 N N . TYR A 1 88 ? 11.188 2.226 -3.396 1.00 91.06 88 TYR A N 1
ATOM 745 C CA . TYR A 1 88 ? 9.890 2.673 -3.916 1.00 91.06 88 TYR A CA 1
ATOM 746 C C . TYR A 1 88 ? 9.844 4.166 -4.232 1.00 91.06 88 TYR A C 1
ATOM 748 O O . TYR A 1 88 ? 9.201 4.544 -5.207 1.00 91.06 88 TYR A O 1
ATOM 756 N N . ILE A 1 89 ? 10.547 5.006 -3.467 1.00 91.88 89 ILE A N 1
ATOM 757 C CA . ILE A 1 89 ? 10.714 6.424 -3.811 1.00 91.88 89 ILE A CA 1
ATOM 758 C C . ILE A 1 89 ? 11.445 6.556 -5.146 1.00 91.88 89 ILE A C 1
ATOM 760 O O . ILE A 1 89 ? 10.973 7.270 -6.025 1.00 91.88 89 ILE A O 1
ATOM 764 N N . ALA A 1 90 ? 12.561 5.846 -5.329 1.00 92.25 90 ALA A N 1
ATOM 765 C CA . ALA A 1 90 ? 13.308 5.879 -6.584 1.00 92.25 90 ALA A CA 1
ATOM 766 C C . ALA A 1 90 ? 12.452 5.406 -7.772 1.00 92.25 90 ALA A C 1
ATOM 768 O O . ALA A 1 90 ? 12.458 6.045 -8.824 1.00 92.25 90 ALA A O 1
ATOM 769 N N . LEU A 1 91 ? 11.667 4.337 -7.587 1.00 90.50 91 LEU A N 1
ATOM 770 C CA . LEU A 1 91 ? 10.733 3.841 -8.600 1.00 90.50 91 LEU A CA 1
ATOM 771 C C . LEU A 1 91 ? 9.625 4.860 -8.916 1.00 90.50 91 LEU A C 1
ATOM 773 O O . LEU A 1 91 ? 9.326 5.088 -10.084 1.00 90.50 91 LEU A O 1
ATOM 777 N N . GLY A 1 92 ? 9.043 5.502 -7.900 1.00 91.88 92 GLY A N 1
ATOM 778 C CA . GLY A 1 92 ? 8.042 6.556 -8.085 1.00 91.88 92 GLY A CA 1
ATOM 779 C C . GLY A 1 92 ? 8.600 7.759 -8.848 1.00 91.88 92 GLY A C 1
ATOM 780 O O . GLY A 1 92 ? 7.993 8.208 -9.817 1.00 91.88 92 GLY A O 1
ATOM 781 N N . SER A 1 93 ? 9.796 8.227 -8.482 1.00 92.31 93 SER A N 1
ATOM 782 C CA . SER A 1 93 ? 10.492 9.310 -9.191 1.00 92.31 93 SER A CA 1
ATOM 783 C C . SER A 1 93 ? 10.790 8.955 -10.650 1.00 92.31 93 SER A C 1
ATOM 785 O O . SER A 1 93 ? 10.631 9.797 -11.532 1.00 92.31 93 SER A O 1
ATOM 787 N N . TYR A 1 94 ? 11.179 7.707 -10.922 1.00 90.12 94 TYR A N 1
ATOM 788 C CA . TYR A 1 94 ? 11.381 7.204 -12.282 1.00 90.12 94 TYR A CA 1
ATOM 789 C C . TYR A 1 94 ? 10.085 7.230 -13.108 1.00 90.12 94 TYR A C 1
ATOM 791 O O . TYR A 1 94 ? 10.093 7.709 -14.241 1.00 90.12 94 TYR A O 1
ATOM 799 N N . LEU A 1 95 ? 8.961 6.782 -12.534 1.00 90.56 95 LEU A N 1
ATOM 800 C CA . LEU A 1 95 ? 7.655 6.817 -13.203 1.00 90.56 95 LEU A CA 1
ATOM 801 C C . LEU A 1 95 ? 7.198 8.248 -13.507 1.00 90.56 95 LEU A C 1
ATOM 803 O O . LEU A 1 95 ? 6.692 8.490 -14.597 1.00 90.56 95 LEU A O 1
ATOM 807 N N . MET A 1 96 ? 7.412 9.195 -12.586 1.00 90.81 96 MET A N 1
ATOM 808 C CA . MET A 1 96 ? 7.097 10.610 -12.830 1.00 90.81 96 MET A CA 1
ATOM 809 C C . MET A 1 96 ? 7.965 11.215 -13.934 1.00 90.81 96 MET A C 1
ATOM 811 O O . MET A 1 96 ? 7.481 11.999 -14.743 1.00 90.81 96 MET A O 1
ATOM 815 N N . ASN A 1 97 ? 9.246 10.845 -14.005 1.00 92.31 97 ASN A N 1
ATOM 816 C CA . ASN A 1 97 ? 10.136 11.354 -15.048 1.00 92.31 97 ASN A CA 1
ATOM 817 C C . ASN A 1 97 ? 9.734 10.880 -16.455 1.00 92.31 97 ASN A C 1
ATOM 819 O O . ASN A 1 97 ? 9.930 11.608 -17.426 1.00 92.31 97 ASN A O 1
ATOM 823 N N . LEU A 1 98 ? 9.153 9.683 -16.559 1.00 89.56 98 LEU A N 1
ATOM 824 C CA . LEU A 1 98 ? 8.751 9.070 -17.824 1.00 89.56 98 LEU A CA 1
ATOM 825 C C . LEU A 1 98 ? 7.250 9.168 -18.116 1.00 89.56 98 LEU A C 1
ATOM 827 O O . LEU A 1 98 ? 6.786 8.551 -19.072 1.00 89.56 98 LEU A O 1
ATOM 831 N N . GLU A 1 99 ? 6.498 9.951 -17.341 1.00 88.44 99 GLU A N 1
ATOM 832 C CA . GLU A 1 99 ? 5.037 10.055 -17.446 1.00 88.44 99 GLU A CA 1
ATOM 833 C C . GLU A 1 99 ? 4.560 10.325 -18.878 1.00 88.44 99 GLU A C 1
ATOM 835 O O . GLU A 1 99 ? 3.679 9.634 -19.379 1.00 88.44 99 GLU A O 1
ATOM 840 N N . ASN A 1 100 ? 5.203 11.267 -19.572 1.00 87.56 100 ASN A N 1
ATOM 841 C CA . ASN A 1 100 ? 4.828 11.658 -20.934 1.00 87.56 100 ASN A CA 1
ATOM 842 C C . ASN A 1 100 ? 5.206 10.624 -22.010 1.00 87.56 100 ASN A C 1
ATOM 844 O O . ASN A 1 100 ? 4.721 10.703 -23.136 1.00 87.56 100 ASN A O 1
ATOM 848 N N . SER A 1 101 ? 6.089 9.680 -21.682 1.00 87.50 101 SER A N 1
ATOM 849 C CA . SER A 1 101 ? 6.622 8.680 -22.616 1.00 87.50 101 SER A CA 1
ATOM 850 C C . SER A 1 101 ? 5.982 7.303 -22.435 1.00 87.50 101 SER A C 1
ATOM 852 O O . SER A 1 101 ? 6.130 6.436 -23.295 1.00 87.50 101 SER A O 1
ATOM 854 N N . LEU A 1 102 ? 5.306 7.078 -21.307 1.00 88.81 102 LEU A N 1
ATOM 855 C CA . LEU A 1 102 ? 4.715 5.798 -20.938 1.00 88.81 102 LEU A CA 1
ATOM 856 C C . LEU A 1 102 ? 3.234 5.740 -21.313 1.00 88.81 102 LEU A C 1
ATOM 858 O O . LEU A 1 102 ? 2.504 6.727 -21.264 1.00 88.81 102 LEU A O 1
ATOM 862 N N . SER A 1 103 ? 2.763 4.541 -21.654 1.00 90.50 103 SER A N 1
ATOM 863 C CA . SER A 1 103 ? 1.334 4.312 -21.856 1.00 90.50 103 SER A CA 1
ATOM 864 C C . SER A 1 103 ? 0.566 4.471 -20.535 1.00 90.50 103 SER A C 1
ATOM 866 O O . SER A 1 103 ? 1.090 4.198 -19.452 1.00 90.50 103 SER A O 1
ATOM 868 N N . VAL A 1 104 ? -0.718 4.834 -20.608 1.00 89.50 104 VAL A N 1
ATOM 869 C CA . VAL A 1 104 ? -1.586 4.919 -19.415 1.00 89.50 104 VAL A CA 1
ATOM 870 C C . VAL A 1 104 ? -1.607 3.592 -18.654 1.00 89.50 104 VAL A C 1
ATOM 872 O O . VAL A 1 104 ? -1.542 3.570 -17.428 1.00 89.50 104 VAL A O 1
ATOM 875 N N . ALA A 1 105 ? -1.643 2.471 -19.374 1.00 90.50 105 ALA A N 1
ATOM 876 C CA . ALA A 1 105 ? -1.614 1.151 -18.763 1.00 90.50 105 ALA A CA 1
ATOM 877 C C . ALA A 1 105 ? -0.291 0.893 -18.012 1.00 90.50 105 ALA A C 1
ATOM 879 O O . ALA A 1 105 ? -0.312 0.280 -16.944 1.00 90.50 105 ALA A O 1
ATOM 880 N N . ALA A 1 106 ? 0.842 1.398 -18.518 1.00 89.00 106 ALA A N 1
ATOM 881 C CA . ALA A 1 106 ? 2.143 1.261 -17.865 1.00 89.00 106 ALA A CA 1
ATOM 882 C C . ALA A 1 106 ? 2.177 2.087 -16.578 1.00 89.00 106 ALA A C 1
ATOM 884 O O . ALA A 1 106 ? 2.619 1.592 -15.545 1.00 89.00 106 ALA A O 1
ATOM 885 N N . LEU A 1 107 ? 1.628 3.303 -16.609 1.00 90.88 107 LEU A N 1
ATOM 886 C CA . LEU A 1 107 ? 1.507 4.151 -15.426 1.00 90.88 107 LEU A CA 1
ATOM 887 C C . LEU A 1 107 ? 0.603 3.527 -14.361 1.00 90.88 107 LEU A C 1
ATOM 889 O O . LEU A 1 107 ? 0.994 3.482 -13.198 1.00 90.88 107 LEU A O 1
ATOM 893 N N . VAL A 1 108 ? -0.562 2.991 -14.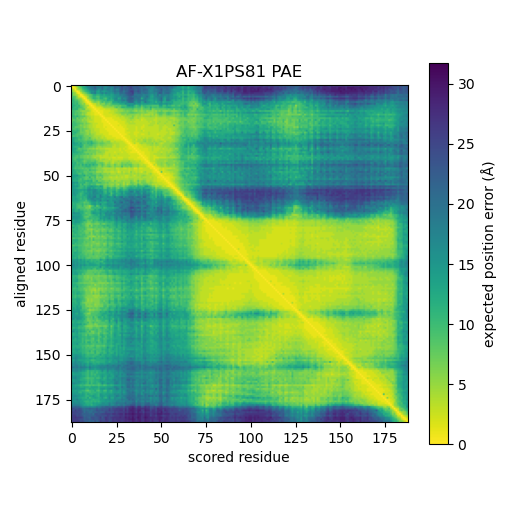739 1.00 92.56 108 VAL A N 1
ATOM 894 C CA . VAL A 1 108 ? -1.476 2.310 -13.802 1.00 92.56 108 VAL A CA 1
ATOM 895 C C . VAL A 1 108 ? -0.792 1.113 -13.146 1.00 92.56 108 VAL A C 1
ATOM 897 O O . VAL A 1 108 ? -0.863 0.944 -11.928 1.00 92.56 108 VAL A O 1
ATOM 900 N N . LEU A 1 109 ? -0.098 0.297 -13.937 1.00 91.12 109 LEU A N 1
ATOM 901 C CA . LEU A 1 109 ? 0.618 -0.875 -13.450 1.00 91.12 109 LEU A CA 1
ATOM 902 C C . LEU A 1 109 ? 1.806 -0.480 -12.553 1.00 91.12 109 LEU A C 1
ATOM 904 O O . LEU A 1 109 ? 1.935 -1.003 -11.448 1.00 91.12 109 LEU A O 1
ATOM 908 N N . GLY A 1 110 ? 2.616 0.499 -12.961 1.00 90.62 110 GLY A N 1
ATOM 909 C CA . GLY A 1 110 ? 3.741 1.022 -12.183 1.00 90.62 110 GLY A CA 1
ATOM 910 C C . GLY A 1 110 ? 3.302 1.639 -10.853 1.00 90.62 110 GLY A C 1
ATOM 911 O O . GLY A 1 110 ? 3.753 1.205 -9.792 1.00 90.62 110 GLY A O 1
ATOM 912 N N . TRP A 1 111 ? 2.361 2.583 -10.872 1.00 92.50 111 TRP A N 1
ATOM 913 C CA . TRP A 1 111 ? 1.834 3.201 -9.651 1.00 92.50 111 TRP A CA 1
ATOM 914 C C . TRP A 1 111 ? 1.101 2.205 -8.754 1.00 92.50 111 TRP A C 1
ATOM 916 O O . TRP A 1 111 ? 1.237 2.277 -7.532 1.00 92.50 111 TRP A O 1
ATOM 926 N N . GLY A 1 112 ? 0.395 1.229 -9.333 1.00 92.44 112 GLY A N 1
ATOM 927 C CA . GLY A 1 112 ? -0.209 0.131 -8.583 1.00 92.44 112 GLY A CA 1
ATOM 928 C C . GLY A 1 112 ? 0.829 -0.681 -7.804 1.00 92.44 112 GLY A C 1
ATOM 929 O O . GLY A 1 112 ? 0.609 -1.007 -6.637 1.00 92.44 112 GLY A O 1
ATOM 930 N N . THR A 1 113 ? 1.995 -0.947 -8.403 1.00 90.31 113 THR A N 1
ATOM 931 C CA . THR A 1 113 ? 3.084 -1.677 -7.728 1.00 90.31 113 THR A CA 1
ATOM 932 C C . THR A 1 113 ? 3.730 -0.869 -6.609 1.00 90.31 113 THR A C 1
ATOM 934 O O . THR A 1 113 ? 4.008 -1.423 -5.545 1.00 90.31 113 THR A O 1
ATOM 937 N N . VAL A 1 114 ? 3.904 0.443 -6.803 1.00 91.56 114 VAL A N 1
ATOM 938 C CA . VAL A 1 114 ? 4.394 1.357 -5.762 1.00 91.56 114 VAL A CA 1
ATOM 939 C C . VAL A 1 114 ? 3.402 1.413 -4.601 1.00 91.56 114 VAL A C 1
ATOM 941 O O . VAL A 1 114 ? 3.796 1.219 -3.452 1.00 91.56 114 VAL A O 1
ATOM 944 N N . ALA A 1 115 ? 2.110 1.604 -4.883 1.00 90.69 115 ALA A N 1
ATOM 945 C CA . ALA A 1 115 ? 1.065 1.664 -3.864 1.00 90.69 115 ALA A CA 1
ATOM 946 C C . ALA A 1 115 ? 0.970 0.358 -3.058 1.00 90.69 115 ALA A C 1
ATOM 948 O O . ALA A 1 115 ? 0.950 0.393 -1.826 1.00 90.69 115 ALA A O 1
ATOM 949 N N . LEU A 1 116 ? 0.979 -0.796 -3.735 1.00 90.56 116 LEU A N 1
ATOM 950 C CA . LEU A 1 116 ? 0.993 -2.106 -3.082 1.00 90.56 116 LEU A CA 1
ATOM 951 C C . LEU A 1 116 ? 2.262 -2.294 -2.241 1.00 90.56 116 LEU A C 1
ATOM 953 O O . LEU A 1 116 ? 2.185 -2.752 -1.104 1.00 90.56 116 LEU A O 1
ATOM 957 N N . GLY A 1 117 ? 3.421 -1.900 -2.765 1.00 88.38 117 GLY A N 1
ATOM 958 C CA . GLY A 1 117 ? 4.696 -1.955 -2.059 1.00 88.38 117 GLY A CA 1
ATOM 959 C C . GLY A 1 117 ? 4.695 -1.158 -0.758 1.00 88.38 117 GLY A C 1
ATOM 960 O O . GLY A 1 117 ? 5.014 -1.699 0.301 1.00 88.38 117 GLY A O 1
ATOM 961 N N . LEU A 1 118 ? 4.269 0.103 -0.823 1.00 89.31 118 LEU A N 1
ATOM 962 C CA . LEU A 1 118 ? 4.149 0.985 0.338 1.00 89.31 118 LEU A CA 1
ATOM 963 C C . LEU A 1 118 ? 3.120 0.470 1.351 1.00 89.31 118 LEU A C 1
ATOM 965 O O . LEU A 1 118 ? 3.367 0.535 2.555 1.00 89.31 118 LEU A O 1
ATOM 969 N N . PHE A 1 119 ? 2.004 -0.097 0.886 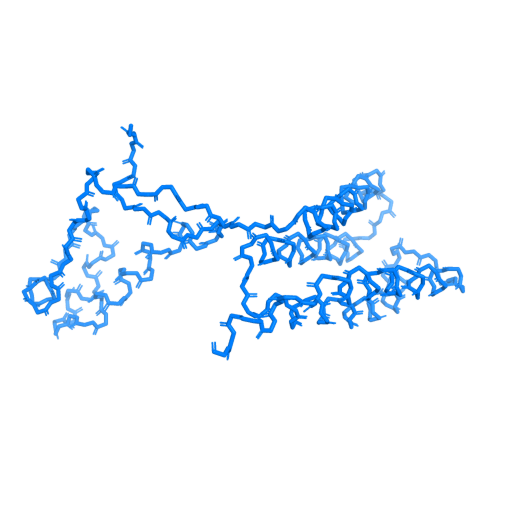1.00 87.69 119 PHE A N 1
ATOM 970 C CA . PHE A 1 119 ? 1.020 -0.733 1.761 1.00 87.69 119 PHE A CA 1
ATOM 971 C C . PHE A 1 119 ? 1.629 -1.904 2.543 1.00 87.69 119 PHE A C 1
ATOM 973 O O . PHE A 1 119 ? 1.489 -1.970 3.765 1.00 87.69 119 PHE A O 1
ATOM 980 N N . VAL A 1 120 ? 2.359 -2.796 1.865 1.00 87.19 120 VAL A N 1
ATOM 981 C CA . VAL A 1 120 ? 3.039 -3.930 2.511 1.00 87.19 120 VAL A CA 1
ATOM 982 C C . VAL A 1 120 ? 4.077 -3.446 3.529 1.00 87.19 120 VAL A C 1
ATOM 984 O O . VAL A 1 120 ? 4.125 -3.980 4.638 1.00 87.19 120 VAL A O 1
ATOM 987 N N . LEU A 1 121 ? 4.850 -2.399 3.211 1.00 86.06 121 LEU A N 1
ATOM 988 C CA . LEU A 1 121 ? 5.788 -1.788 4.161 1.00 86.06 121 LEU A CA 1
ATOM 989 C C . LEU A 1 121 ? 5.080 -1.193 5.383 1.00 86.06 121 LEU A C 1
ATOM 991 O O . LEU A 1 121 ? 5.552 -1.374 6.502 1.00 86.06 121 LEU A O 1
ATOM 995 N N . GLY A 1 122 ? 3.926 -0.548 5.198 1.00 83.75 122 GLY A N 1
ATOM 996 C CA . GLY A 1 122 ? 3.103 -0.056 6.303 1.00 83.75 122 GLY A CA 1
ATOM 997 C C . GLY A 1 122 ? 2.650 -1.179 7.241 1.00 83.75 122 GLY A C 1
ATOM 998 O O . GLY A 1 122 ? 2.751 -1.049 8.461 1.00 83.75 122 GLY A O 1
ATOM 999 N N . VAL A 1 123 ? 2.230 -2.322 6.689 1.00 81.75 123 VAL A N 1
ATOM 1000 C CA . VAL A 1 123 ? 1.858 -3.500 7.493 1.00 81.75 123 VAL A CA 1
ATOM 1001 C C . VAL A 1 123 ? 3.071 -4.103 8.214 1.00 81.75 123 VAL A C 1
ATOM 1003 O O . VAL A 1 123 ? 2.939 -4.563 9.352 1.00 81.75 123 VAL A O 1
ATOM 1006 N N . ALA A 1 124 ? 4.252 -4.075 7.591 1.00 81.12 124 ALA A N 1
ATOM 1007 C CA . ALA A 1 124 ? 5.501 -4.513 8.211 1.00 81.12 124 ALA A CA 1
ATOM 1008 C C . ALA A 1 124 ? 5.945 -3.590 9.362 1.00 81.12 124 ALA A C 1
ATOM 1010 O O . ALA A 1 124 ? 6.409 -4.091 10.387 1.00 81.12 124 ALA A O 1
ATOM 1011 N N . LEU A 1 125 ? 5.753 -2.270 9.243 1.00 81.12 125 LEU A N 1
ATOM 1012 C CA . LEU A 1 125 ? 6.000 -1.302 10.325 1.00 81.12 125 LEU A CA 1
ATOM 1013 C C . LEU A 1 125 ? 5.043 -1.483 11.504 1.00 81.12 125 LEU A C 1
ATOM 1015 O O . LEU A 1 125 ? 5.396 -1.226 12.650 1.00 81.12 125 LEU A O 1
ATOM 1019 N N . GLU A 1 126 ? 3.834 -1.964 11.243 1.00 76.69 126 GLU A N 1
ATOM 1020 C CA . GLU A 1 126 ? 2.870 -2.276 12.294 1.00 76.69 126 GLU A CA 1
ATOM 1021 C C . GLU A 1 126 ? 3.122 -3.656 12.945 1.00 76.69 126 GLU A C 1
ATOM 1023 O O . GLU A 1 126 ? 2.380 -4.067 13.834 1.00 76.69 126 GLU A O 1
ATOM 1028 N N . ASN A 1 127 ? 4.168 -4.377 12.513 1.00 74.31 127 A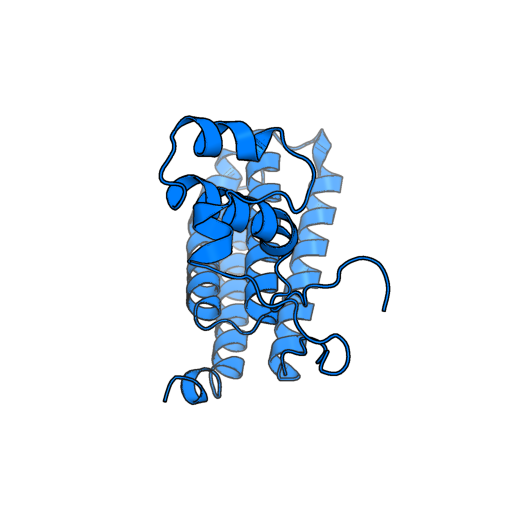SN A N 1
ATOM 1029 C CA . ASN A 1 127 ? 4.579 -5.698 13.003 1.00 74.31 127 ASN A CA 1
ATOM 1030 C C . ASN A 1 127 ? 3.426 -6.715 13.107 1.00 74.31 127 ASN A C 1
ATOM 1032 O O . ASN A 1 127 ? 3.322 -7.503 14.050 1.00 74.31 127 ASN A O 1
ATOM 1036 N N . ARG A 1 128 ? 2.507 -6.682 12.141 1.00 72.88 128 ARG A N 1
ATOM 1037 C CA . ARG A 1 128 ? 1.337 -7.562 12.147 1.00 72.88 128 ARG A CA 1
ATOM 1038 C C . ARG A 1 128 ? 1.727 -8.997 11.752 1.00 72.88 128 ARG A C 1
ATOM 1040 O O . ARG A 1 128 ? 2.563 -9.178 10.868 1.00 72.88 128 ARG A O 1
ATOM 1047 N N . PRO A 1 129 ? 1.046 -10.039 12.262 1.00 70.38 129 PRO A N 1
ATOM 1048 C CA . PRO A 1 129 ? 1.402 -11.440 11.983 1.00 70.38 129 PRO A CA 1
ATOM 1049 C C . PRO A 1 129 ? 1.267 -11.836 10.501 1.00 70.38 129 PRO A C 1
ATOM 1051 O O . PRO A 1 129 ? 1.955 -12.731 10.015 1.00 70.38 129 PRO A O 1
ATOM 1054 N N . TRP A 1 130 ? 0.396 -11.157 9.752 1.00 75.31 130 TRP A N 1
ATOM 1055 C CA . TRP A 1 130 ? 0.230 -11.342 8.307 1.00 75.31 130 TRP A CA 1
ATOM 1056 C C . TRP A 1 130 ? 1.229 -10.556 7.441 1.00 75.31 130 TRP A C 1
ATOM 1058 O O . TRP A 1 130 ? 1.201 -10.718 6.223 1.00 75.31 130 TRP A O 1
ATOM 1068 N N . ALA A 1 131 ? 2.128 -9.752 8.028 1.00 78.31 131 ALA A N 1
ATOM 1069 C CA . ALA A 1 131 ? 3.110 -8.961 7.279 1.00 78.31 131 ALA A CA 1
ATOM 1070 C C . ALA A 1 131 ? 4.009 -9.857 6.416 1.00 78.31 131 ALA A C 1
ATOM 1072 O O . ALA A 1 131 ? 4.161 -9.613 5.223 1.00 78.31 131 ALA A O 1
ATOM 1073 N N . LEU A 1 132 ? 4.479 -10.977 6.978 1.00 77.62 132 LEU A N 1
ATOM 1074 C CA . LEU A 1 132 ? 5.283 -11.962 6.247 1.00 77.62 132 LEU A CA 1
ATOM 1075 C C . LEU A 1 132 ? 4.535 -12.563 5.052 1.00 77.62 132 LEU A C 1
ATOM 1077 O O . LEU A 1 132 ? 5.121 -12.774 3.994 1.00 77.62 132 LEU A O 1
ATOM 1081 N N . ARG A 1 133 ? 3.233 -12.841 5.203 1.00 83.75 133 ARG A N 1
ATOM 1082 C CA . ARG A 1 133 ? 2.417 -13.383 4.104 1.00 83.75 133 ARG A CA 1
ATOM 1083 C C . ARG A 1 133 ? 2.267 -12.357 2.985 1.00 83.75 133 ARG A C 1
ATOM 1085 O O . ARG A 1 133 ? 2.347 -12.727 1.820 1.00 83.75 133 ARG A O 1
ATOM 1092 N N . LEU A 1 134 ? 2.080 -11.086 3.336 1.00 84.31 134 LEU A N 1
ATOM 1093 C CA . LEU A 1 134 ? 1.973 -9.996 2.370 1.00 84.31 134 LEU A CA 1
ATOM 1094 C C . LEU A 1 134 ? 3.301 -9.691 1.673 1.00 84.31 134 LEU A C 1
ATOM 1096 O O . LEU A 1 134 ? 3.296 -9.424 0.476 1.00 84.31 134 LEU A O 1
ATOM 1100 N N . GLU A 1 135 ? 4.435 -9.786 2.363 1.00 85.19 135 GLU A N 1
ATOM 1101 C CA . GLU A 1 135 ? 5.745 -9.662 1.716 1.00 85.19 135 GLU A CA 1
ATOM 1102 C C . GLU A 1 135 ? 6.046 -10.816 0.766 1.00 85.19 135 GLU A C 1
ATOM 1104 O O . GLU A 1 135 ? 6.527 -10.581 -0.341 1.00 85.19 135 GLU A O 1
ATOM 1109 N N . LEU A 1 136 ? 5.714 -12.052 1.145 1.00 84.69 136 LEU A N 1
ATOM 1110 C CA . LEU A 1 136 ? 5.827 -13.191 0.233 1.00 84.69 136 LEU A CA 1
ATOM 1111 C C . LEU A 1 136 ? 4.916 -13.014 -0.984 1.00 84.69 136 LEU A C 1
ATOM 1113 O O . LEU A 1 136 ? 5.358 -13.214 -2.112 1.00 84.69 136 LEU A O 1
ATOM 1117 N N . LEU A 1 137 ? 3.672 -12.574 -0.771 1.00 87.19 137 LEU A N 1
ATOM 1118 C CA . LEU A 1 137 ? 2.752 -12.259 -1.859 1.00 87.19 137 LEU A CA 1
ATOM 1119 C C . LEU A 1 137 ? 3.326 -11.167 -2.772 1.00 87.19 137 LEU A C 1
ATOM 1121 O O . LEU A 1 137 ? 3.284 -11.317 -3.986 1.00 87.19 137 LEU A O 1
ATOM 1125 N N . ARG A 1 138 ? 3.918 -10.108 -2.210 1.00 87.25 138 ARG A N 1
ATOM 1126 C CA . ARG A 1 138 ? 4.589 -9.038 -2.963 1.00 87.25 138 ARG A CA 1
ATOM 1127 C C . ARG A 1 138 ? 5.717 -9.583 -3.840 1.00 87.25 138 ARG A C 1
ATOM 1129 O O . ARG A 1 138 ? 5.808 -9.217 -5.005 1.00 87.25 138 ARG A O 1
ATOM 1136 N N . LEU A 1 139 ? 6.555 -10.472 -3.302 1.00 85.94 139 LEU A N 1
ATOM 1137 C CA . LEU A 1 139 ? 7.636 -11.107 -4.063 1.00 85.94 139 LEU A CA 1
ATOM 1138 C C . LEU A 1 139 ? 7.103 -11.978 -5.203 1.00 85.94 139 LEU A C 1
ATOM 1140 O O . LEU A 1 139 ? 7.656 -11.951 -6.299 1.00 85.94 139 LEU A O 1
ATOM 1144 N N . VAL A 1 140 ? 6.003 -12.696 -4.978 1.00 87.12 140 VAL A N 1
ATOM 1145 C CA . VAL A 1 140 ? 5.335 -13.471 -6.032 1.00 87.12 140 VAL A CA 1
ATOM 1146 C C . VAL A 1 140 ? 4.726 -12.549 -7.092 1.00 87.12 140 VAL A C 1
ATOM 1148 O O . VAL A 1 140 ? 4.871 -12.821 -8.280 1.00 87.12 140 VAL A O 1
ATOM 1151 N N . LEU A 1 141 ? 4.103 -11.435 -6.694 1.00 87.62 141 LEU A N 1
ATOM 1152 C CA . LEU A 1 141 ? 3.495 -10.453 -7.603 1.00 87.62 141 LEU A CA 1
ATOM 1153 C C . LEU A 1 141 ? 4.516 -9.692 -8.462 1.00 87.62 141 LEU A C 1
ATOM 1155 O O . LEU A 1 141 ? 4.158 -9.160 -9.512 1.00 87.62 141 LEU A O 1
ATOM 1159 N N . ASN A 1 142 ? 5.792 -9.692 -8.086 1.00 85.88 142 ASN A N 1
ATOM 1160 C CA . ASN A 1 142 ? 6.847 -9.135 -8.924 1.00 85.88 142 ASN A CA 1
ATOM 1161 C C . ASN A 1 142 ? 7.096 -9.968 -10.205 1.00 85.88 142 ASN A C 1
ATOM 1163 O O . ASN A 1 142 ? 7.545 -9.426 -11.213 1.00 85.88 142 ASN A O 1
ATOM 1167 N N . LEU A 1 143 ? 6.770 -11.267 -10.209 1.00 85.75 143 LEU A N 1
ATOM 1168 C CA . LEU A 1 143 ? 6.905 -12.128 -11.393 1.00 85.75 143 LEU A CA 1
ATOM 1169 C C . LEU A 1 143 ? 5.971 -11.711 -12.547 1.00 85.75 143 LEU A C 1
ATOM 1171 O O . LEU A 1 143 ? 6.476 -11.448 -13.642 1.00 85.75 143 LEU A O 1
ATOM 1175 N N . PRO A 1 144 ? 4.638 -11.596 -12.351 1.00 86.94 144 PRO A N 1
ATOM 1176 C CA . PRO A 1 144 ? 3.758 -11.102 -13.402 1.00 86.94 144 PRO A CA 1
ATOM 1177 C C . PRO A 1 144 ? 4.058 -9.643 -13.756 1.00 86.94 144 PRO A C 1
ATOM 1179 O O . PRO A 1 144 ? 3.859 -9.267 -14.903 1.00 86.94 144 PRO A O 1
ATOM 1182 N N . LEU A 1 145 ? 4.592 -8.835 -12.831 1.00 85.44 145 LEU A N 1
ATOM 1183 C CA . LEU A 1 145 ? 5.026 -7.469 -13.133 1.00 85.44 145 LEU A CA 1
ATOM 1184 C C . LEU A 1 145 ? 6.105 -7.439 -14.225 1.00 85.44 145 LEU A C 1
ATOM 1186 O O . LEU A 1 145 ? 5.944 -6.727 -15.211 1.00 85.44 145 LEU A O 1
ATOM 1190 N N . VAL A 1 146 ? 7.177 -8.226 -14.088 1.00 85.56 146 VAL A N 1
ATOM 1191 C CA . VAL A 1 146 ? 8.256 -8.274 -15.096 1.00 85.56 146 VAL A CA 1
ATOM 1192 C C . VAL A 1 146 ? 7.777 -8.877 -16.412 1.00 85.56 146 VAL A C 1
ATOM 1194 O O . VAL A 1 146 ? 8.245 -8.477 -17.474 1.00 85.56 146 VAL A O 1
ATOM 1197 N N . TRP A 1 147 ? 6.821 -9.802 -16.362 1.00 86.44 147 TRP A N 1
ATOM 1198 C CA . TRP A 1 147 ? 6.228 -10.375 -17.567 1.00 86.44 147 TRP A CA 1
ATOM 1199 C C . TRP A 1 147 ? 5.306 -9.391 -18.308 1.00 86.44 147 TRP A C 1
ATOM 1201 O O . TRP A 1 147 ? 5.346 -9.315 -19.534 1.00 86.44 147 TRP A O 1
ATOM 1211 N N . LEU A 1 148 ? 4.512 -8.601 -17.579 1.00 86.75 148 LEU A N 1
ATOM 1212 C CA . LEU A 1 148 ? 3.604 -7.600 -18.146 1.00 86.75 148 LEU A CA 1
ATOM 1213 C C . LEU A 1 148 ? 4.323 -6.303 -18.544 1.00 86.75 148 LEU A C 1
ATOM 1215 O O . LEU A 1 148 ? 3.887 -5.635 -19.477 1.00 86.75 148 LEU A O 1
ATOM 1219 N N . ALA A 1 149 ? 5.422 -5.940 -17.879 1.00 86.25 149 ALA A N 1
ATOM 1220 C CA . ALA A 1 149 ? 6.119 -4.672 -18.102 1.00 86.25 149 ALA A CA 1
ATOM 1221 C C . ALA A 1 149 ? 6.497 -4.417 -19.581 1.00 86.25 149 ALA A C 1
ATOM 1223 O O . ALA A 1 149 ? 6.245 -3.306 -20.052 1.00 86.25 149 ALA A O 1
ATOM 1224 N N . PRO A 1 150 ? 6.994 -5.401 -20.357 1.00 87.50 150 PRO A N 1
ATOM 1225 C CA . PRO A 1 150 ? 7.236 -5.225 -21.789 1.00 87.50 150 PRO A CA 1
ATOM 1226 C C . PRO A 1 150 ? 5.976 -5.117 -22.634 1.00 87.50 150 PRO A C 1
ATOM 1228 O O . PRO A 1 150 ? 5.950 -4.340 -23.583 1.00 87.50 150 PRO A O 1
ATOM 1231 N N . LEU A 1 151 ? 4.923 -5.860 -22.285 1.00 87.06 151 LEU A N 1
ATOM 1232 C CA . LEU A 1 151 ? 3.660 -5.861 -23.031 1.00 87.06 151 LEU A CA 1
ATOM 1233 C C . LEU A 1 151 ? 2.958 -4.506 -22.959 1.00 87.06 151 LEU A C 1
ATOM 1235 O O . LEU A 1 151 ? 2.284 -4.094 -23.896 1.00 87.06 151 LEU A O 1
ATOM 1239 N N . VAL A 1 152 ? 3.125 -3.819 -21.833 1.00 86.19 152 VAL A N 1
ATOM 1240 C CA . VAL A 1 152 ? 2.478 -2.539 -21.557 1.00 86.19 152 VAL A CA 1
ATOM 1241 C C . VAL A 1 152 ? 3.390 -1.346 -21.912 1.00 86.19 152 VAL A C 1
ATOM 1243 O O . VAL A 1 152 ? 2.953 -0.195 -21.918 1.00 86.19 152 VAL A O 1
ATOM 1246 N N . GLY A 1 153 ? 4.653 -1.610 -22.266 1.00 83.44 153 GLY A N 1
ATOM 1247 C CA . GLY A 1 153 ? 5.635 -0.585 -22.629 1.00 83.44 153 GLY A CA 1
ATOM 1248 C C . GLY A 1 153 ? 6.275 0.124 -21.433 1.00 83.44 153 GLY A C 1
ATOM 1249 O O . GLY A 1 153 ? 6.777 1.230 -21.590 1.00 83.44 153 GLY A O 1
ATOM 1250 N N . LEU A 1 154 ? 6.256 -0.488 -20.243 1.00 83.31 154 LEU A N 1
ATOM 1251 C CA . LEU A 1 154 ? 6.923 0.033 -19.045 1.00 83.31 154 LEU A CA 1
ATOM 1252 C C . LEU A 1 154 ? 8.449 -0.114 -19.146 1.00 83.31 154 LEU A C 1
ATOM 1254 O O . LEU A 1 154 ? 9.185 0.841 -18.919 1.00 83.31 154 LEU A O 1
ATOM 1258 N N . TRP A 1 155 ? 8.915 -1.312 -19.508 1.00 83.31 155 TRP A N 1
ATOM 1259 C CA . TRP A 1 155 ? 10.331 -1.629 -19.700 1.00 83.31 155 TRP A CA 1
ATOM 1260 C C . TRP A 1 155 ? 10.523 -2.575 -20.877 1.00 83.31 155 TRP A C 1
ATOM 1262 O O . TRP A 1 155 ? 9.693 -3.458 -21.075 1.00 83.31 155 TRP A O 1
ATOM 1272 N N . PRO A 1 156 ? 11.627 -2.465 -21.633 1.00 82.69 156 PRO A N 1
ATOM 1273 C CA . PRO A 1 156 ? 11.910 -3.409 -22.702 1.00 82.69 156 PRO A CA 1
ATOM 1274 C C . PRO A 1 156 ? 12.093 -4.826 -22.146 1.00 82.69 156 PRO A C 1
ATOM 1276 O O . PRO A 1 156 ? 12.670 -5.023 -21.070 1.00 82.69 156 PRO A O 1
ATOM 1279 N N . ALA A 1 157 ? 11.641 -5.825 -22.910 1.00 84.00 157 ALA A N 1
ATOM 1280 C CA . ALA A 1 157 ? 11.898 -7.227 -22.603 1.00 84.00 157 ALA A CA 1
ATOM 1281 C C . ALA A 1 157 ? 13.412 -7.468 -22.622 1.00 84.00 157 ALA A C 1
ATOM 1283 O O . ALA A 1 157 ? 14.036 -7.503 -23.681 1.00 84.00 157 ALA A O 1
ATOM 1284 N N . SER A 1 158 ? 14.012 -7.596 -21.440 1.00 83.81 158 SER A N 1
ATOM 1285 C CA . SER A 1 158 ? 15.451 -7.789 -21.291 1.00 83.81 158 SER A CA 1
ATOM 1286 C C . SER A 1 158 ? 15.745 -8.881 -20.259 1.00 83.81 158 SER A C 1
ATOM 1288 O O . SER A 1 158 ? 15.098 -8.930 -19.209 1.00 83.81 158 SER A O 1
ATOM 1290 N N . PRO A 1 159 ? 16.750 -9.744 -20.497 1.00 82.81 159 PRO A N 1
ATOM 1291 C CA . PRO A 1 159 ? 17.225 -10.688 -19.484 1.00 82.81 159 PRO A CA 1
ATOM 1292 C C . PRO A 1 159 ? 17.712 -9.980 -18.213 1.00 82.81 159 PRO A C 1
ATOM 1294 O O . PRO A 1 159 ? 17.585 -10.510 -17.113 1.00 82.81 159 PRO A O 1
ATOM 1297 N N . VAL A 1 160 ? 18.210 -8.746 -18.354 1.00 84.25 160 VAL A N 1
ATOM 1298 C CA . VAL A 1 160 ? 18.664 -7.900 -17.242 1.00 84.25 160 VAL A CA 1
ATOM 1299 C C . VAL A 1 160 ? 17.523 -7.584 -16.273 1.00 84.25 160 VAL A C 1
ATOM 1301 O O . VAL A 1 160 ? 17.745 -7.613 -15.066 1.00 84.25 160 VAL A O 1
ATOM 1304 N N . ALA A 1 161 ? 16.298 -7.358 -16.762 1.00 80.06 161 ALA A N 1
ATOM 1305 C CA . ALA A 1 161 ? 15.137 -7.140 -15.897 1.00 80.06 161 ALA A CA 1
ATOM 1306 C C . ALA A 1 161 ? 14.834 -8.368 -15.020 1.00 80.06 161 ALA A C 1
ATOM 1308 O O . ALA A 1 161 ? 14.562 -8.226 -13.829 1.00 80.06 161 ALA A O 1
ATOM 1309 N N . TRP A 1 162 ? 14.959 -9.578 -15.576 1.00 79.75 162 TRP A N 1
ATOM 1310 C CA . TRP A 1 162 ? 14.787 -10.830 -14.831 1.00 79.75 162 TRP A CA 1
ATOM 1311 C C . TRP A 1 162 ? 15.907 -11.068 -13.816 1.00 79.75 162 TRP A C 1
ATOM 1313 O O . TRP A 1 162 ? 15.635 -11.448 -12.678 1.00 79.75 162 TRP A O 1
ATOM 1323 N N . VAL A 1 163 ? 17.162 -10.800 -14.185 1.00 84.00 163 VAL A N 1
ATOM 1324 C CA . VAL A 1 163 ? 18.299 -10.889 -13.254 1.00 84.00 163 VAL A CA 1
ATOM 1325 C C . VAL A 1 163 ? 18.146 -9.876 -12.116 1.00 84.00 163 VAL A C 1
ATOM 1327 O O . VAL A 1 163 ? 18.308 -10.231 -10.948 1.00 84.00 163 VAL A O 1
ATOM 1330 N N . GLY A 1 164 ? 17.760 -8.638 -12.435 1.00 82.88 164 GLY A N 1
ATOM 1331 C CA . GLY A 1 164 ? 17.460 -7.597 -11.455 1.00 82.88 164 GLY A CA 1
ATOM 1332 C C . GLY A 1 164 ? 16.347 -8.023 -10.498 1.00 82.88 164 GLY A C 1
ATOM 1333 O O . GLY A 1 164 ? 16.526 -7.965 -9.282 1.00 82.88 164 GLY A O 1
ATOM 1334 N N . LEU A 1 165 ? 15.247 -8.569 -11.021 1.00 82.56 165 LEU A N 1
ATOM 1335 C CA . LEU A 1 165 ? 14.156 -9.111 -10.212 1.00 82.56 165 LEU A CA 1
ATOM 1336 C C . LEU A 1 165 ? 14.623 -10.201 -9.243 1.00 82.56 165 LEU A C 1
ATOM 1338 O O . LEU A 1 165 ? 14.270 -10.173 -8.062 1.00 82.56 165 LEU A O 1
ATOM 1342 N N . LEU A 1 166 ? 15.390 -11.172 -9.744 1.00 83.12 166 LEU A N 1
ATOM 1343 C CA . LEU A 1 166 ? 15.883 -12.292 -8.950 1.00 83.12 166 LEU A CA 1
ATOM 1344 C C . LEU A 1 166 ? 16.838 -11.804 -7.863 1.00 83.12 166 LEU A C 1
ATOM 1346 O O . LEU A 1 166 ? 16.680 -12.197 -6.710 1.00 83.12 166 LEU A O 1
ATOM 1350 N N . SER A 1 167 ? 17.759 -10.892 -8.190 1.00 83.62 167 SER A N 1
ATOM 1351 C CA . SER A 1 167 ? 18.657 -10.286 -7.199 1.00 83.62 167 SER A CA 1
ATOM 1352 C C . SER A 1 167 ? 17.889 -9.520 -6.119 1.00 83.62 167 SER A C 1
ATOM 1354 O O . SER A 1 167 ? 18.146 -9.707 -4.931 1.00 83.62 167 SER A O 1
ATOM 1356 N N . TYR A 1 168 ? 16.884 -8.730 -6.505 1.00 85.38 168 TYR A N 1
ATOM 1357 C CA . TYR A 1 168 ? 16.057 -7.970 -5.575 1.00 85.38 168 TYR A CA 1
ATOM 1358 C C . TYR A 1 168 ? 15.216 -8.890 -4.684 1.00 85.38 168 TYR A C 1
ATOM 1360 O O . TYR A 1 168 ? 15.144 -8.692 -3.471 1.00 85.38 168 TYR A O 1
ATOM 1368 N N . SER A 1 169 ? 14.623 -9.934 -5.265 1.00 84.62 169 SER A N 1
ATOM 1369 C CA . SER A 1 169 ? 13.812 -10.911 -4.534 1.00 84.62 169 SER A CA 1
ATOM 1370 C C . SER A 1 169 ? 14.661 -11.741 -3.574 1.00 84.62 169 SER A C 1
ATOM 1372 O O . SER A 1 169 ? 14.229 -12.009 -2.455 1.00 84.62 169 SER A O 1
ATOM 1374 N N . LEU A 1 170 ? 15.889 -12.087 -3.968 1.00 83.75 170 LEU A N 1
ATOM 1375 C CA . LEU A 1 170 ? 16.849 -12.793 -3.124 1.00 83.75 170 LEU A CA 1
ATOM 1376 C C . LEU A 1 170 ? 17.320 -11.912 -1.960 1.00 83.75 170 LEU A C 1
ATOM 1378 O O . LEU A 1 170 ? 17.278 -12.351 -0.814 1.00 83.75 170 LEU A O 1
ATOM 1382 N N . LEU A 1 171 ? 17.676 -10.649 -2.215 1.00 84.25 171 LEU A N 1
ATOM 1383 C CA . LEU A 1 171 ? 18.037 -9.686 -1.167 1.00 84.25 171 LEU A CA 1
ATOM 1384 C C . LEU A 1 171 ? 16.873 -9.419 -0.205 1.00 84.25 171 LEU A C 1
ATOM 1386 O O . LEU A 1 171 ? 17.067 -9.386 1.011 1.00 84.25 171 LEU A O 1
ATOM 1390 N N . SER A 1 172 ? 15.654 -9.278 -0.731 1.00 83.81 172 SER A N 1
ATOM 1391 C CA . SER A 1 172 ? 14.445 -9.112 0.078 1.00 83.81 172 SER A CA 1
ATOM 1392 C C . SER A 1 172 ? 14.157 -10.362 0.915 1.00 83.81 172 SER A C 1
ATOM 1394 O O . SER A 1 172 ? 13.879 -10.242 2.105 1.00 83.81 172 SER A O 1
ATOM 1396 N N . GLY A 1 173 ? 14.332 -11.558 0.345 1.00 80.88 173 GLY A N 1
ATOM 1397 C CA . GLY A 1 173 ? 14.216 -12.835 1.052 1.00 80.88 173 GLY A CA 1
ATOM 1398 C C . GLY A 1 173 ? 15.259 -13.021 2.159 1.00 80.88 173 GLY A C 1
ATOM 1399 O O . GLY A 1 173 ? 14.916 -13.473 3.251 1.00 80.88 173 GLY A O 1
ATOM 1400 N N . ILE A 1 174 ? 16.513 -12.620 1.925 1.00 80.50 174 ILE A N 1
ATOM 1401 C CA . ILE A 1 174 ? 17.580 -12.637 2.940 1.00 80.50 174 ILE A CA 1
ATOM 1402 C C . ILE A 1 174 ? 17.260 -11.646 4.063 1.00 80.50 174 ILE A C 1
ATOM 1404 O O . ILE A 1 174 ? 17.342 -12.005 5.238 1.00 80.50 174 ILE A O 1
ATOM 1408 N N . GLY A 1 175 ? 16.839 -10.422 3.723 1.00 78.44 175 GLY A N 1
ATOM 1409 C CA . GLY A 1 175 ? 16.408 -9.418 4.700 1.00 78.44 175 GLY A CA 1
ATOM 1410 C C . GLY A 1 175 ? 15.268 -9.930 5.582 1.00 78.44 175 GLY A C 1
ATOM 1411 O O . GLY A 1 175 ? 15.342 -9.850 6.809 1.00 78.44 175 GLY A O 1
ATOM 1412 N N . LEU A 1 176 ? 14.271 -10.563 4.963 1.00 78.50 176 LEU A N 1
ATOM 1413 C CA . LEU A 1 176 ? 13.156 -11.218 5.642 1.00 78.50 176 LEU A CA 1
ATOM 1414 C C . LEU A 1 176 ? 13.601 -12.357 6.558 1.00 78.50 176 LEU A C 1
ATOM 1416 O O . LEU A 1 176 ? 13.164 -12.431 7.706 1.00 78.50 176 LEU A O 1
ATOM 1420 N N . TYR A 1 177 ? 14.482 -13.235 6.081 1.00 76.56 177 TYR A N 1
ATOM 1421 C CA . TYR A 1 177 ? 15.015 -14.347 6.865 1.00 76.56 177 TYR A CA 1
ATOM 1422 C C . TYR A 1 177 ? 15.792 -13.856 8.095 1.00 76.56 177 TYR A C 1
ATOM 1424 O O . TYR A 1 177 ? 15.580 -14.353 9.202 1.00 76.56 177 TYR A O 1
ATOM 1432 N N . CYS A 1 178 ? 16.611 -12.816 7.936 1.00 72.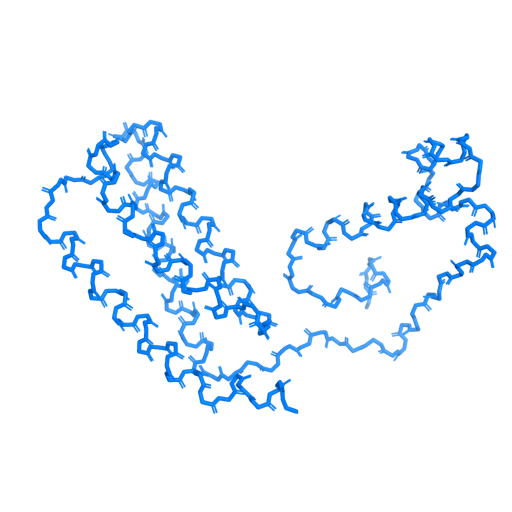62 178 CYS A N 1
ATOM 1433 C CA . CYS A 1 178 ? 17.328 -12.172 9.036 1.00 72.62 178 CYS A CA 1
ATOM 1434 C C . CYS A 1 178 ? 16.378 -11.544 10.074 1.00 72.62 178 CYS A C 1
ATOM 1436 O O . CYS A 1 178 ? 16.664 -11.591 11.275 1.00 72.62 178 CYS A O 1
ATOM 1438 N N . CYS A 1 179 ? 15.231 -11.014 9.635 1.00 70.00 179 CYS A N 1
ATOM 1439 C CA . CYS A 1 179 ? 14.188 -10.465 10.510 1.00 70.00 179 CYS A CA 1
ATOM 1440 C C . CYS A 1 179 ? 13.290 -11.553 11.141 1.00 70.00 179 CYS A C 1
ATOM 1442 O O . CYS A 1 179 ? 12.690 -11.337 12.194 1.00 70.00 179 CYS A O 1
ATOM 1444 N N . ARG A 1 180 ? 13.228 -12.759 10.554 1.00 65.38 180 ARG A N 1
ATOM 1445 C CA . ARG A 1 180 ? 12.344 -13.862 10.979 1.00 65.38 180 ARG A CA 1
ATOM 1446 C C . ARG A 1 180 ? 12.683 -14.444 12.354 1.00 65.38 180 ARG A C 1
ATOM 1448 O O . ARG A 1 180 ? 11.792 -14.996 12.996 1.00 65.38 180 ARG A O 1
ATOM 1455 N N . SER A 1 181 ? 13.920 -14.295 12.837 1.00 52.00 181 SER A N 1
ATOM 1456 C CA . SER A 1 181 ? 14.411 -14.926 14.080 1.00 52.00 181 SER A CA 1
ATOM 1457 C C . SER A 1 181 ? 13.631 -14.585 15.368 1.00 52.00 181 SER A C 1
ATOM 1459 O O . SER A 1 181 ? 13.837 -15.248 16.388 1.00 52.00 181 SER A O 1
ATOM 1461 N N . ARG A 1 182 ? 12.705 -13.609 15.357 1.00 52.28 182 ARG A N 1
ATOM 1462 C CA . ARG A 1 182 ? 11.814 -13.330 16.505 1.00 52.28 182 ARG A CA 1
ATOM 1463 C C . ARG A 1 182 ? 10.345 -13.043 16.179 1.00 52.28 182 ARG A C 1
ATOM 1465 O O . ARG A 1 182 ? 9.585 -12.822 17.115 1.00 52.28 182 ARG A O 1
ATOM 1472 N N . VAL A 1 183 ? 9.904 -13.120 14.920 1.00 46.19 183 VAL A N 1
ATOM 1473 C CA . VAL A 1 183 ? 8.465 -12.981 14.591 1.00 46.19 183 VAL A CA 1
ATOM 1474 C C . VAL A 1 183 ? 7.661 -14.179 15.124 1.00 46.19 183 VAL A C 1
ATOM 1476 O O . VAL A 1 183 ? 6.516 -14.036 15.537 1.00 46.19 183 VAL A O 1
ATOM 1479 N N . THR A 1 184 ? 8.280 -15.361 15.213 1.00 42.06 184 THR A N 1
ATOM 1480 C CA . THR A 1 184 ? 7.660 -16.581 15.760 1.00 42.06 184 THR A CA 1
ATOM 1481 C C . THR A 1 184 ? 7.535 -16.604 17.283 1.00 42.06 184 THR A C 1
ATOM 1483 O O . THR A 1 184 ? 6.838 -17.466 17.802 1.00 42.06 184 THR A O 1
ATOM 1486 N N . ARG A 1 185 ? 8.158 -15.669 18.016 1.00 41.50 185 ARG A N 1
ATOM 1487 C CA . ARG A 1 185 ? 8.130 -15.666 19.490 1.00 41.50 185 ARG A CA 1
ATOM 1488 C C . ARG A 1 185 ? 6.894 -14.979 20.092 1.00 41.50 185 ARG A C 1
ATOM 1490 O O . ARG A 1 185 ? 6.772 -14.930 21.306 1.00 41.50 185 ARG A O 1
ATOM 1497 N N . LEU A 1 186 ? 6.004 -14.436 19.256 1.00 42.75 186 LEU A N 1
ATOM 1498 C CA . LEU A 1 186 ? 4.747 -13.792 19.672 1.00 42.75 186 LEU A CA 1
ATOM 1499 C C . LEU A 1 186 ? 3.497 -14.586 19.252 1.00 42.75 186 LEU A C 1
ATOM 1501 O O . LEU A 1 186 ? 2.380 -14.127 19.465 1.00 42.75 186 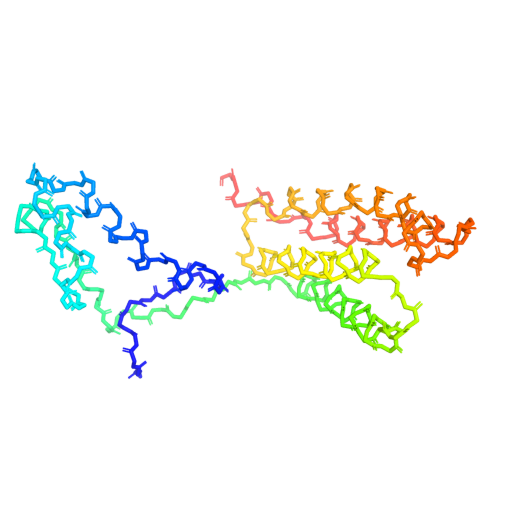LEU A O 1
ATOM 1505 N N . ALA A 1 187 ? 3.687 -15.762 18.643 1.00 38.50 187 ALA A N 1
ATOM 1506 C CA . ALA A 1 187 ? 2.617 -16.699 18.292 1.00 38.50 187 ALA A CA 1
ATOM 1507 C C . ALA A 1 187 ? 2.633 -17.979 19.155 1.00 38.50 187 ALA A C 1
ATOM 1509 O O . ALA A 1 187 ? 1.899 -18.916 18.847 1.00 38.50 187 ALA A O 1
ATOM 1510 N N . SER A 1 188 ? 3.470 -18.018 20.200 1.00 35.62 188 SER A N 1
ATOM 1511 C CA . SER A 1 188 ? 3.497 -19.057 21.238 1.00 35.62 188 SER A CA 1
ATOM 1512 C C . SER A 1 188 ? 2.990 -18.501 22.556 1.00 35.62 188 SER A C 1
ATOM 1514 O O . SER A 1 188 ? 3.544 -17.444 22.943 1.00 35.62 188 SER A O 1
#

Sequence (188 aa):
IFGVTTPLASWNPLWANLQFYAQLWADARRAERWRDKLRIWFMPTGWRPADVAARYPLNKPDLSQFRKFEVPLDGRQQWYVALQFCTYIALGSYLMNLENSLSVAALVLGWGTVALGLFVLGVALENRPWALRLELLRLVLNLPLVWLAPLVGLWPASPVAWVGLLSYSLLSGIGLYCCRSRVTRLAS

InterPro domains:
  IPR051689 Sterol desaturase/TMEM195-like [PTHR21624] (1-143)

Organism: NCBI:txid412755

Foldseek 3Di:
DDDDQDADLAPDPVCVVCVQVVVLCVQLVPDPDVCQNVVSVVDDPPDGRPNCCVVPPDDRPDSVPDDHNDDDDDVLLVVLLVVLLVVLVVLVVVCVVCVVVFDPVLSCLSVVLSVLSVVLSSVSNSLDLCSVVSLVVNLVVVVVSLVCCCVRVNDNNDVVSVVVSVVVSVVNVVSVVVRVPCSVVVVD

Secondary structure (DSSP, 8-state):
--S--S------HHHHHHHHHHHHHHHHHH-SSHHHHHHTTTSPTT---HHHHHHS--PPPPGGG---------HHHHHHHHHHHHHHHHHHHHHHHTTTTS-HHHHHHHHHHHHHHHHHHHHHHTT-TTHHHHHHHHHHHHHHHHHHHHHHTSS---HHHHHHHHHHHHHHHHHHHHHHTTGGGG--

pLDDT: mean 78.37, std 13.18, range [35.62, 92.56]

Nearest PDB structures (foldseek):
  4zsv-assembly1_A  TM=7.542E-01  e=4.506E+00  Aquifex aeolicus VF5
  8auw-assembly1_D  TM=4.060E-01  e=4.735E+00  Homo sapiens